Protein AF-A0A4U0YMG7-F1 (afdb_monomer_lite)

Radius of gyration: 16.55 Å; chains: 1; bounding box: 43×32×46 Å

pLDDT: mean 85.65, std 16.09, range [31.92, 98.5]

Secondary structure (DSSP, 8-state):
----S-SS---HHHHHHHHHHHHT--SHHHHHHHHHHHHHHHH---HHHHHH-BHHHHHHHHHHTEEEE-GGGSTT---EEEE--HHHHHHHHHHHHHHHHTT----TTSBSS--SSSSS--HHHHHHHHHHHHHHTT-TTTTT--HHHHHHHHHHHHHHH--SS-HHHHHHHHHT----SS----PPP-HHHHHHHHHHT-

Sequence (202 aa):
MQTTVFDKYLTRGEEKRLMGAIGRVDCPFARRDYHLFRLMLATGIRVGAACGLTVNDARQALATGRLTLRPEIQKRRLEHSVPLNRRAHEALRGLLSVRHAARQPNDPDAPLLFGRKGPGLSVRSVEARIKQWAREAEIDCAKDITPHWLRHTLAKRVMEQSTSANPLGIVGSVLGHRSANSTAIYVQPDKEQIAGELAALH

Structure (mmCIF, N/CA/C/O backbone):
data_AF-A0A4U0YMG7-F1
#
_entry.id   AF-A0A4U0YMG7-F1
#
loop_
_atom_site.group_PDB
_atom_site.id
_atom_site.type_symbol
_atom_site.label_atom_id
_atom_site.label_alt_id
_atom_site.label_comp_id
_atom_site.label_asym_id
_atom_site.label_entity_id
_atom_site.label_seq_id
_atom_site.pdbx_PDB_ins_code
_atom_site.Cartn_x
_atom_site.Cartn_y
_atom_site.Cartn_z
_atom_site.occupancy
_atom_site.B_iso_or_equiv
_atom_site.auth_seq_id
_atom_site.auth_comp_id
_atom_site.auth_asym_id
_atom_site.auth_atom_id
_atom_site.pdbx_PDB_model_num
ATOM 1 N N . MET A 1 1 ? -25.276 10.825 18.372 1.00 31.92 1 MET A N 1
ATOM 2 C CA . MET A 1 1 ? -24.836 11.456 17.109 1.00 31.92 1 MET A CA 1
ATOM 3 C C . MET A 1 1 ? -23.426 10.969 16.816 1.00 31.92 1 MET A C 1
ATOM 5 O O . MET A 1 1 ? -22.534 11.265 17.597 1.00 31.92 1 MET A O 1
ATOM 9 N N . GLN A 1 2 ? -23.237 10.128 15.795 1.00 33.53 2 GLN A N 1
ATOM 10 C CA . GLN A 1 2 ? -21.906 9.640 15.414 1.00 33.53 2 GLN A CA 1
ATOM 11 C C . GLN A 1 2 ? -21.139 10.780 14.739 1.00 33.53 2 GLN A C 1
ATOM 13 O O . GLN A 1 2 ? -21.505 11.208 13.649 1.00 33.53 2 GLN A O 1
ATOM 18 N N . THR A 1 3 ? -20.094 11.283 15.388 1.00 37.12 3 THR A N 1
ATOM 19 C CA . THR A 1 3 ? -19.145 12.215 14.776 1.00 37.12 3 THR A CA 1
ATOM 20 C C . THR A 1 3 ? -18.458 11.497 13.614 1.00 37.12 3 THR A C 1
ATOM 22 O O . THR A 1 3 ? -17.688 10.560 13.833 1.00 37.12 3 THR A O 1
ATOM 25 N N . THR A 1 4 ? -18.746 11.880 12.370 1.00 44.56 4 THR A N 1
ATOM 26 C CA . THR A 1 4 ? -18.037 11.353 11.200 1.00 44.56 4 THR A CA 1
ATOM 27 C C . THR A 1 4 ? -16.609 11.894 11.212 1.00 44.56 4 THR A C 1
ATOM 29 O O . THR A 1 4 ? -16.339 13.018 10.818 1.00 44.56 4 THR A O 1
ATOM 32 N N . VAL A 1 5 ? -15.664 11.098 11.718 1.00 56.00 5 VAL A N 1
ATOM 33 C CA . VAL A 1 5 ? -14.240 11.485 11.806 1.00 56.00 5 VAL A CA 1
ATOM 34 C C . VAL A 1 5 ? -13.569 11.519 10.418 1.00 56.00 5 VAL A C 1
ATOM 36 O O . VAL A 1 5 ? -12.535 12.160 10.236 1.00 56.00 5 VAL A O 1
ATOM 39 N N . PHE A 1 6 ? -14.158 10.854 9.416 1.00 64.25 6 PHE A N 1
ATOM 40 C CA . PHE A 1 6 ? -13.628 10.778 8.054 1.00 64.25 6 PHE A CA 1
ATOM 41 C C . PHE A 1 6 ? -14.735 10.997 7.014 1.00 64.25 6 PHE A C 1
ATOM 43 O O . PHE A 1 6 ? -15.522 10.090 6.753 1.00 64.25 6 PHE A O 1
ATOM 50 N N . ASP A 1 7 ? -14.744 12.162 6.363 1.00 70.81 7 ASP A N 1
ATOM 51 C CA . ASP A 1 7 ? -15.737 12.496 5.322 1.00 70.81 7 ASP A CA 1
ATOM 52 C C . ASP A 1 7 ? -15.307 12.067 3.906 1.00 70.81 7 ASP A C 1
ATOM 54 O O . ASP A 1 7 ? -16.080 12.138 2.957 1.00 70.81 7 ASP A O 1
ATOM 58 N N . LYS A 1 8 ? -14.056 11.615 3.742 1.00 86.06 8 LYS A N 1
ATOM 59 C CA . LYS A 1 8 ? -13.455 11.244 2.447 1.00 86.06 8 LYS A CA 1
ATOM 60 C C . LYS A 1 8 ? -12.932 9.811 2.481 1.00 86.06 8 LYS A C 1
ATOM 62 O O . LYS A 1 8 ? -11.786 9.591 2.882 1.00 86.06 8 LYS A O 1
ATOM 67 N N . TYR A 1 9 ? -13.770 8.857 2.089 1.00 88.94 9 TYR A N 1
ATOM 68 C CA . TYR A 1 9 ? -13.512 7.413 2.091 1.00 88.94 9 TYR A CA 1
ATOM 69 C C . TYR A 1 9 ? -14.321 6.727 0.977 1.00 88.94 9 TYR A C 1
ATOM 71 O O . TYR A 1 9 ? -15.201 7.342 0.386 1.00 88.94 9 TYR A O 1
ATOM 79 N N . LEU A 1 10 ? -14.023 5.457 0.697 1.00 89.88 10 LEU A N 1
ATOM 80 C CA . LEU A 1 10 ? -14.794 4.619 -0.218 1.00 89.88 10 LEU A CA 1
ATOM 81 C C . LEU A 1 10 ? -15.801 3.774 0.559 1.00 89.88 10 LEU A C 1
ATOM 83 O O . LEU A 1 10 ? -15.447 3.064 1.506 1.00 89.88 10 LEU A O 1
ATOM 87 N N . THR A 1 11 ? -17.052 3.783 0.119 1.00 91.81 11 THR A N 1
ATOM 88 C CA . THR A 1 11 ? -18.043 2.796 0.555 1.00 91.81 11 THR A CA 1
ATOM 89 C C . THR A 1 11 ? -17.629 1.385 0.117 1.00 91.81 11 THR A C 1
ATOM 91 O O . THR A 1 11 ? -16.803 1.194 -0.780 1.00 91.81 11 THR A O 1
ATOM 94 N N . ARG A 1 12 ? -18.227 0.345 0.721 1.00 90.06 12 ARG A N 1
ATOM 95 C CA . ARG A 1 12 ? -17.966 -1.051 0.310 1.00 90.06 12 ARG A CA 1
ATOM 96 C C . ARG A 1 12 ? -18.306 -1.291 -1.169 1.00 90.06 12 ARG A C 1
ATOM 98 O O . ARG A 1 12 ? -17.594 -2.035 -1.841 1.00 90.06 12 ARG A O 1
ATOM 105 N N . GLY A 1 13 ? -19.366 -0.652 -1.670 1.00 92.88 13 GLY A N 1
ATOM 106 C CA . GLY A 1 13 ? -19.766 -0.724 -3.076 1.00 92.88 13 GLY A CA 1
ATOM 107 C C . GLY A 1 13 ? -18.739 -0.079 -4.005 1.00 92.88 13 GLY A C 1
ATOM 108 O O . GLY A 1 13 ? -18.324 -0.697 -4.982 1.00 92.88 13 GLY A O 1
ATOM 109 N N . GLU A 1 14 ? -18.270 1.126 -3.676 1.00 94.56 14 GLU A N 1
ATOM 110 C CA . GLU A 1 14 ? -17.245 1.823 -4.463 1.00 94.56 14 GLU A CA 1
ATOM 111 C C . GLU A 1 14 ? -15.898 1.103 -4.440 1.00 94.56 14 GLU A C 1
ATOM 113 O O . GLU A 1 14 ? -15.281 0.976 -5.491 1.00 94.56 14 GLU A O 1
ATOM 118 N N . GLU A 1 15 ? -15.459 0.563 -3.296 1.00 94.44 15 GLU A N 1
ATOM 119 C CA . GLU A 1 15 ? -14.252 -0.273 -3.255 1.00 94.44 15 GLU A CA 1
ATOM 120 C C . GLU A 1 15 ? -14.394 -1.485 -4.178 1.00 94.44 15 GLU A C 1
ATOM 122 O O . GLU A 1 15 ? -13.496 -1.760 -4.973 1.00 94.44 15 GLU A O 1
ATOM 127 N N . LYS A 1 16 ? -15.522 -2.204 -4.110 1.00 95.25 16 LYS A N 1
ATOM 128 C CA . LYS A 1 16 ? -15.755 -3.372 -4.967 1.00 95.25 16 LYS A CA 1
ATOM 129 C C . LYS A 1 16 ? -15.723 -2.989 -6.448 1.00 95.25 16 LYS A C 1
ATOM 131 O O . LYS A 1 16 ? -15.102 -3.704 -7.234 1.00 95.25 16 LYS A O 1
ATOM 136 N N . ARG A 1 17 ? -16.350 -1.868 -6.825 1.00 96.56 17 ARG A N 1
ATOM 137 C CA . ARG A 1 17 ? -16.314 -1.346 -8.200 1.00 96.56 17 ARG A CA 1
ATOM 138 C C . ARG A 1 17 ? -14.899 -0.950 -8.617 1.00 96.56 17 ARG A C 1
ATOM 140 O O . ARG A 1 17 ? -14.461 -1.385 -9.675 1.00 96.56 17 ARG A O 1
ATOM 147 N N . LEU A 1 18 ? -14.164 -0.223 -7.772 1.00 97.12 18 LEU A N 1
ATOM 148 C CA . LEU A 1 18 ? -12.779 0.188 -8.024 1.00 97.12 18 LEU A CA 1
ATOM 149 C C . LEU A 1 18 ? -11.878 -1.025 -8.265 1.00 97.12 18 LEU A C 1
ATOM 151 O O . LEU A 1 18 ? -11.219 -1.125 -9.296 1.00 97.12 18 LEU A O 1
ATOM 155 N N . MET A 1 19 ? -11.876 -1.975 -7.328 1.00 97.50 19 MET A N 1
ATOM 156 C CA . MET A 1 19 ? -11.058 -3.182 -7.428 1.00 97.50 19 MET A CA 1
ATOM 157 C C . MET A 1 19 ? -11.478 -4.055 -8.618 1.00 97.50 19 MET A C 1
ATOM 159 O O . MET A 1 19 ? -10.621 -4.645 -9.276 1.00 97.50 19 MET A O 1
ATOM 163 N N . GLY A 1 20 ? -12.780 -4.117 -8.910 1.00 97.12 20 GLY A N 1
ATOM 164 C CA . GLY A 1 20 ? -13.336 -4.839 -10.051 1.00 97.12 20 GLY A CA 1
ATOM 165 C C . GLY A 1 20 ? -12.937 -4.237 -11.398 1.00 97.12 20 GLY A C 1
ATOM 166 O O . GLY A 1 20 ? -12.547 -4.983 -12.291 1.00 97.12 20 GLY A O 1
ATOM 167 N N . ALA A 1 21 ? -12.974 -2.909 -11.539 1.00 97.00 21 ALA A N 1
ATOM 168 C CA . ALA A 1 21 ? -12.539 -2.214 -12.750 1.00 97.00 21 ALA A CA 1
ATOM 169 C C . ALA A 1 21 ? -11.064 -2.508 -13.058 1.00 97.00 21 ALA A C 1
ATOM 171 O O . ALA A 1 21 ? -10.735 -2.907 -14.172 1.00 97.00 21 ALA A O 1
ATOM 172 N N . ILE A 1 22 ? -10.196 -2.435 -12.041 1.00 97.44 22 ILE A N 1
ATOM 173 C CA . ILE A 1 22 ? -8.769 -2.750 -12.193 1.00 97.44 22 ILE A CA 1
ATOM 174 C C . ILE A 1 22 ? -8.562 -4.217 -12.592 1.00 97.44 22 ILE A C 1
ATOM 176 O O . ILE A 1 22 ? -7.772 -4.514 -13.485 1.00 97.44 22 ILE A O 1
ATOM 180 N N . GLY A 1 23 ? -9.271 -5.140 -11.933 1.00 95.25 23 GLY A N 1
ATOM 181 C CA . GLY A 1 23 ? -9.116 -6.582 -12.143 1.00 95.25 23 GLY A CA 1
ATOM 182 C C . GLY A 1 23 ? -9.562 -7.085 -13.520 1.00 95.25 23 GLY A C 1
ATOM 183 O O . GLY A 1 23 ? -9.155 -8.171 -13.918 1.00 95.25 23 GLY A O 1
ATOM 184 N N . ARG A 1 24 ? -10.365 -6.308 -14.259 1.00 95.56 24 ARG A N 1
ATOM 185 C CA . ARG A 1 24 ? -10.799 -6.638 -15.630 1.00 95.56 24 ARG A CA 1
ATOM 186 C C . ARG A 1 24 ? -9.729 -6.369 -16.686 1.00 95.56 24 ARG A C 1
ATOM 188 O 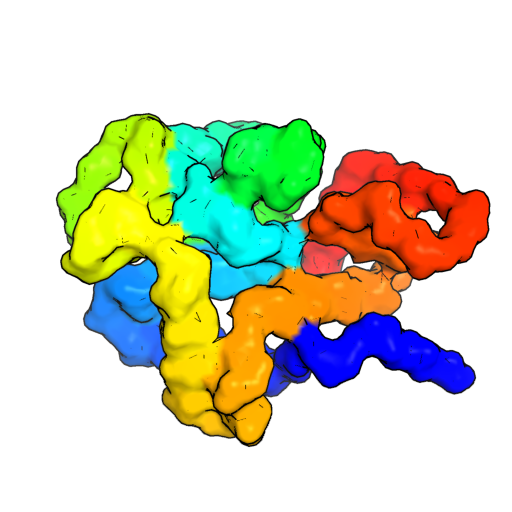O . ARG A 1 24 ? -9.839 -6.875 -17.797 1.00 95.56 24 ARG A O 1
ATOM 195 N N . VAL A 1 25 ? -8.718 -5.565 -16.365 1.00 96.19 25 VAL A N 1
ATOM 196 C CA . VAL A 1 25 ? -7.685 -5.168 -17.320 1.00 96.19 25 VAL A CA 1
ATOM 197 C C . VAL A 1 25 ? -6.466 -6.063 -17.160 1.00 96.19 25 VAL A C 1
ATOM 199 O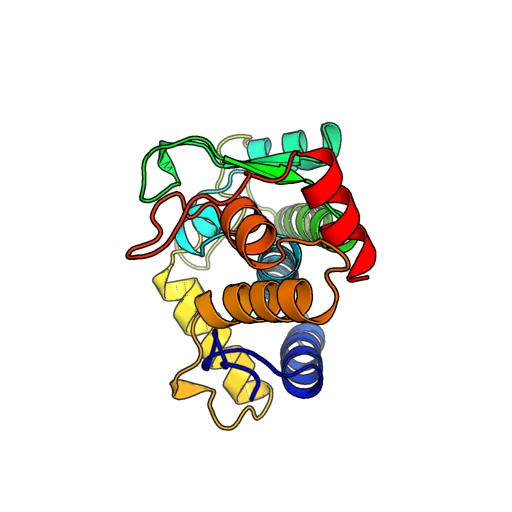 O . VAL A 1 25 ? -5.737 -5.975 -16.169 1.00 96.19 25 VAL A O 1
ATOM 202 N N . ASP A 1 26 ? -6.194 -6.883 -18.172 1.00 93.69 26 ASP A N 1
ATOM 203 C CA . ASP A 1 26 ? -5.027 -7.757 -18.157 1.00 93.69 26 ASP A CA 1
ATOM 204 C C . ASP A 1 26 ? -3.771 -7.053 -18.683 1.00 93.69 26 ASP A C 1
ATOM 206 O O . ASP A 1 26 ? -3.370 -7.182 -19.838 1.00 93.69 26 ASP A O 1
ATOM 210 N N . CYS A 1 27 ? -3.136 -6.263 -17.819 1.00 95.12 27 CYS A N 1
ATOM 211 C CA . CYS A 1 27 ? -1.780 -5.788 -18.068 1.00 95.12 27 CYS A CA 1
ATOM 212 C C . CYS A 1 27 ? -0.975 -5.657 -16.767 1.00 95.12 27 CYS A C 1
ATOM 214 O O . CYS A 1 27 ? -1.555 -5.461 -15.691 1.00 95.12 27 CYS A O 1
ATOM 216 N N . PRO A 1 28 ? 0.372 -5.686 -16.830 1.00 95.06 28 PRO A N 1
ATOM 217 C CA . PRO A 1 28 ? 1.207 -5.598 -15.633 1.00 95.06 28 PRO A CA 1
ATOM 218 C C . PRO A 1 28 ? 0.959 -4.337 -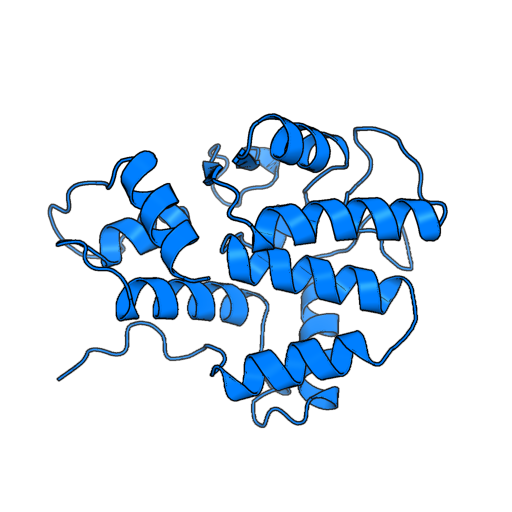14.798 1.00 95.06 28 PRO A C 1
ATOM 220 O O . PRO A 1 28 ? 0.999 -4.388 -13.573 1.00 95.06 28 PRO A O 1
ATOM 223 N N . PHE A 1 29 ? 0.650 -3.204 -15.435 1.00 95.88 29 PHE A N 1
ATOM 224 C CA . PHE A 1 29 ? 0.376 -1.952 -14.724 1.00 95.88 29 PHE A CA 1
ATOM 225 C C . PHE A 1 29 ? -0.956 -1.981 -13.967 1.00 95.88 29 PHE A C 1
ATOM 227 O O . PHE A 1 29 ? -1.031 -1.440 -12.866 1.00 95.88 29 PHE A O 1
ATOM 234 N N . ALA A 1 30 ? -1.987 -2.622 -14.524 1.00 97.44 30 ALA A N 1
ATOM 235 C CA . ALA A 1 30 ? -3.265 -2.805 -13.843 1.00 97.44 30 ALA A CA 1
ATOM 236 C C . ALA A 1 30 ? -3.129 -3.778 -12.671 1.00 97.44 30 ALA A C 1
ATOM 238 O O . ALA A 1 30 ? -3.501 -3.441 -11.550 1.00 97.44 30 ALA A O 1
ATOM 239 N N . ARG A 1 31 ? -2.472 -4.925 -12.882 1.00 97.75 31 ARG A N 1
ATOM 240 C CA . ARG A 1 31 ? -2.190 -5.890 -11.809 1.00 97.75 31 ARG A CA 1
ATOM 241 C C . ARG A 1 31 ? -1.343 -5.269 -10.686 1.00 97.75 31 ARG A C 1
ATOM 243 O O . ARG A 1 31 ? -1.634 -5.478 -9.510 1.00 97.75 31 ARG A O 1
ATOM 250 N N . ARG A 1 32 ? -0.339 -4.447 -11.022 1.00 97.75 32 ARG A N 1
ATOM 251 C CA . ARG A 1 32 ? 0.446 -3.676 -10.039 1.00 97.75 32 ARG A CA 1
ATOM 252 C C . ARG A 1 32 ? -0.456 -2.766 -9.207 1.00 97.75 32 ARG A C 1
ATOM 254 O O . ARG A 1 32 ? -0.354 -2.780 -7.985 1.00 97.75 32 ARG A O 1
ATOM 261 N N . ASP A 1 33 ? -1.324 -1.985 -9.846 1.00 98.38 33 ASP A N 1
ATOM 262 C CA . ASP A 1 33 ? -2.213 -1.056 -9.136 1.00 98.38 33 ASP A CA 1
ATOM 263 C C . ASP A 1 33 ? -3.236 -1.780 -8.267 1.00 98.38 33 ASP A C 1
ATOM 265 O O . ASP A 1 33 ? -3.491 -1.351 -7.145 1.00 98.38 33 ASP A O 1
ATOM 269 N N . TYR A 1 34 ? -3.761 -2.909 -8.749 1.00 98.50 34 TYR A N 1
ATOM 270 C CA . TYR A 1 34 ? -4.657 -3.773 -7.991 1.00 98.50 34 TYR A CA 1
ATOM 271 C C . TYR A 1 34 ? -4.011 -4.173 -6.663 1.00 98.50 34 TYR A C 1
ATOM 273 O O . TYR A 1 34 ? -4.570 -3.950 -5.590 1.00 98.50 34 TYR A O 1
ATOM 281 N N . HIS A 1 35 ? -2.793 -4.712 -6.712 1.00 98.50 35 HIS A N 1
ATOM 282 C CA . HIS A 1 35 ? -2.100 -5.121 -5.498 1.00 98.50 35 HIS A CA 1
ATOM 283 C C . HIS A 1 35 ? -1.622 -3.932 -4.653 1.00 98.50 35 HIS A C 1
ATOM 285 O O . HIS A 1 35 ? -1.700 -4.002 -3.429 1.00 98.50 35 HIS A O 1
ATOM 291 N N . LEU A 1 36 ? -1.215 -2.813 -5.260 1.00 98.50 36 LEU A N 1
ATOM 292 C CA . LEU A 1 36 ? -0.869 -1.587 -4.535 1.00 98.50 36 LEU A CA 1
ATOM 293 C C . LEU A 1 36 ? -2.054 -1.061 -3.716 1.00 98.50 36 LEU A C 1
ATOM 295 O O . LEU A 1 36 ? -1.913 -0.809 -2.520 1.00 98.50 36 LEU A O 1
ATOM 299 N N . PHE A 1 37 ? -3.227 -0.907 -4.328 1.00 98.25 37 PHE A N 1
ATOM 300 C CA . PHE A 1 37 ? -4.393 -0.374 -3.626 1.00 98.25 37 PHE A CA 1
ATOM 301 C C . PHE A 1 37 ? -4.907 -1.347 -2.570 1.00 98.25 37 PHE A C 1
ATOM 303 O O . PHE A 1 37 ? -5.270 -0.905 -1.484 1.00 98.25 37 PHE A O 1
ATOM 310 N N . ARG A 1 38 ? -4.837 -2.664 -2.817 1.00 97.31 38 ARG A N 1
ATOM 311 C CA . ARG A 1 38 ? -5.104 -3.676 -1.780 1.00 97.31 38 ARG A CA 1
ATOM 312 C C . ARG A 1 38 ? -4.149 -3.564 -0.603 1.00 97.31 38 ARG A C 1
ATOM 314 O O . ARG A 1 38 ? -4.605 -3.631 0.534 1.00 97.31 38 ARG A O 1
ATOM 321 N N . LEU A 1 39 ? -2.854 -3.371 -0.855 1.00 97.62 39 LEU A N 1
ATOM 322 C CA . LEU A 1 39 ? -1.869 -3.183 0.207 1.00 97.62 39 LEU A CA 1
ATOM 323 C C . LEU A 1 39 ? -2.212 -1.944 1.037 1.00 97.62 39 LEU A C 1
ATOM 325 O O . LEU A 1 39 ? -2.270 -2.027 2.261 1.00 97.62 39 LEU A O 1
ATOM 329 N N . MET A 1 40 ? -2.495 -0.815 0.383 1.00 96.19 40 MET A N 1
ATOM 330 C CA . MET A 1 40 ? -2.862 0.431 1.061 1.00 96.19 40 MET A CA 1
ATOM 331 C C . MET A 1 40 ? -4.173 0.309 1.848 1.00 96.19 40 MET A C 1
ATOM 333 O O . MET A 1 40 ? -4.251 0.818 2.961 1.00 96.19 40 MET A O 1
ATOM 337 N N . LEU A 1 41 ? -5.178 -0.390 1.314 1.00 94.38 41 LEU A N 1
ATOM 338 C CA . LEU A 1 41 ? -6.441 -0.664 2.008 1.00 94.38 41 LEU A CA 1
ATOM 339 C C . LEU A 1 41 ? -6.272 -1.606 3.202 1.00 94.38 41 LEU A C 1
ATOM 341 O O . LEU A 1 41 ? -7.017 -1.489 4.163 1.00 94.38 41 LEU A O 1
ATOM 345 N N . ALA A 1 42 ? -5.323 -2.540 3.142 1.00 92.31 42 ALA A N 1
ATOM 346 C CA . ALA A 1 42 ? -5.105 -3.523 4.200 1.00 92.31 42 ALA A CA 1
ATOM 347 C C . ALA A 1 42 ? -4.194 -3.011 5.326 1.00 92.31 42 ALA A C 1
ATOM 349 O O . ALA A 1 42 ? -4.331 -3.434 6.466 1.00 92.31 42 ALA A O 1
ATOM 350 N N . THR A 1 43 ? -3.260 -2.113 5.007 1.00 91.81 43 THR A N 1
ATOM 351 C CA . THR A 1 43 ? -2.220 -1.645 5.945 1.00 91.81 43 THR A CA 1
ATOM 352 C C . THR A 1 43 ? -2.355 -0.174 6.316 1.00 91.81 43 THR A C 1
ATOM 354 O O . THR A 1 43 ? -1.725 0.297 7.256 1.00 91.81 43 THR A O 1
ATOM 357 N N . GLY A 1 44 ? -3.122 0.595 5.544 1.00 90.56 44 GLY A N 1
ATOM 358 C CA . GLY A 1 44 ? -3.297 2.023 5.749 1.00 90.56 44 GLY A CA 1
ATOM 359 C C . GLY A 1 44 ? -2.067 2.856 5.418 1.00 90.56 44 GLY A C 1
ATOM 360 O O . GLY A 1 44 ? -2.111 4.056 5.656 1.00 90.56 44 GLY A O 1
ATOM 361 N N . ILE A 1 45 ? -0.972 2.298 4.891 1.00 92.12 45 ILE A N 1
ATOM 362 C CA . ILE A 1 45 ? 0.271 3.051 4.660 1.00 92.12 45 ILE A CA 1
ATOM 363 C C . ILE A 1 45 ? 0.064 4.284 3.768 1.00 92.12 45 ILE A C 1
ATOM 365 O O . ILE A 1 45 ? -0.785 4.320 2.877 1.00 92.12 45 ILE A O 1
ATOM 369 N N . ARG A 1 46 ? 0.861 5.332 4.005 1.00 92.06 46 ARG A N 1
ATOM 370 C CA . ARG A 1 46 ? 0.830 6.550 3.180 1.00 92.06 46 ARG A CA 1
ATOM 371 C C . ARG A 1 46 ? 1.389 6.254 1.789 1.00 92.06 46 ARG A C 1
ATOM 373 O O . ARG A 1 46 ? 2.344 5.495 1.660 1.00 92.06 46 ARG A O 1
ATOM 380 N N . VAL A 1 47 ? 0.871 6.938 0.768 1.00 94.44 47 VAL A N 1
ATOM 381 C CA . VAL A 1 47 ? 1.327 6.764 -0.623 1.00 94.44 47 VAL A CA 1
ATOM 382 C C . VAL A 1 47 ? 2.829 6.997 -0.799 1.00 94.44 47 VAL A C 1
ATOM 384 O O . VAL A 1 47 ? 3.470 6.245 -1.521 1.00 94.44 47 VAL A O 1
ATOM 387 N N . GLY A 1 48 ? 3.407 7.983 -0.102 1.00 93.69 48 GLY A N 1
ATOM 388 C CA . GLY A 1 48 ? 4.852 8.234 -0.141 1.00 93.69 48 GLY A CA 1
ATOM 389 C C . GLY A 1 48 ? 5.668 7.041 0.359 1.00 93.69 48 GLY A C 1
ATOM 390 O O . GLY A 1 48 ? 6.612 6.634 -0.306 1.00 93.69 48 GLY A O 1
ATOM 391 N N . ALA A 1 49 ? 5.234 6.424 1.463 1.00 94.19 49 ALA A N 1
ATOM 392 C CA . ALA A 1 49 ? 5.872 5.222 1.990 1.00 94.19 49 ALA A CA 1
ATOM 393 C C . ALA A 1 49 ? 5.699 4.039 1.030 1.00 94.19 49 ALA A C 1
ATOM 395 O O . ALA A 1 49 ? 6.671 3.361 0.731 1.00 94.19 49 ALA A O 1
ATOM 396 N N . ALA A 1 50 ? 4.497 3.842 0.476 1.00 96.56 50 ALA A N 1
ATOM 397 C CA . ALA A 1 50 ? 4.246 2.793 -0.513 1.00 96.56 50 ALA A CA 1
ATOM 398 C C . ALA A 1 50 ? 5.143 2.931 -1.760 1.00 96.56 50 ALA A C 1
ATOM 400 O O . ALA A 1 50 ? 5.657 1.932 -2.254 1.00 96.56 50 ALA A O 1
ATOM 401 N N . CYS A 1 51 ? 5.363 4.160 -2.244 1.00 96.50 51 CYS A N 1
ATOM 402 C CA . CYS A 1 51 ? 6.265 4.443 -3.369 1.00 96.50 51 CYS A CA 1
ATOM 403 C C . CYS A 1 51 ? 7.746 4.217 -3.033 1.00 96.50 51 CYS A C 1
ATOM 405 O O . CYS A 1 51 ? 8.533 3.983 -3.945 1.00 96.50 51 CYS A O 1
ATOM 407 N N . GLY A 1 52 ? 8.120 4.301 -1.754 1.00 96.06 52 GLY A N 1
ATOM 408 C CA . GLY A 1 52 ? 9.490 4.104 -1.282 1.00 96.06 52 GLY A CA 1
ATOM 409 C C . GLY A 1 52 ? 9.853 2.658 -0.930 1.00 96.06 52 GLY A C 1
ATOM 410 O O . GLY A 1 52 ? 11.022 2.396 -0.668 1.00 96.06 52 GLY A O 1
ATOM 411 N N . LEU A 1 53 ? 8.889 1.729 -0.913 1.00 97.56 53 LEU A N 1
ATOM 412 C CA . LEU A 1 53 ? 9.157 0.320 -0.608 1.00 97.56 53 LEU A CA 1
ATOM 413 C C . LEU A 1 53 ? 10.081 -0.309 -1.652 1.00 97.56 53 LEU A C 1
ATOM 415 O O . LEU A 1 53 ? 9.896 -0.099 -2.855 1.00 97.56 53 LEU A O 1
ATOM 419 N N . THR A 1 54 ? 11.010 -1.146 -1.198 1.00 97.88 54 THR A N 1
ATOM 420 C CA . THR A 1 54 ? 11.903 -1.938 -2.053 1.00 97.88 54 THR A CA 1
ATOM 421 C C . THR A 1 54 ? 11.476 -3.405 -2.127 1.00 97.88 54 THR A C 1
ATOM 423 O O . THR A 1 54 ? 10.574 -3.865 -1.417 1.00 97.88 54 THR A O 1
ATOM 426 N N . VAL A 1 55 ? 12.115 -4.169 -3.017 1.00 97.94 55 VAL A N 1
ATOM 427 C CA . VAL A 1 55 ? 11.929 -5.626 -3.101 1.00 97.94 55 VAL A CA 1
ATOM 428 C C . VAL A 1 55 ? 12.314 -6.30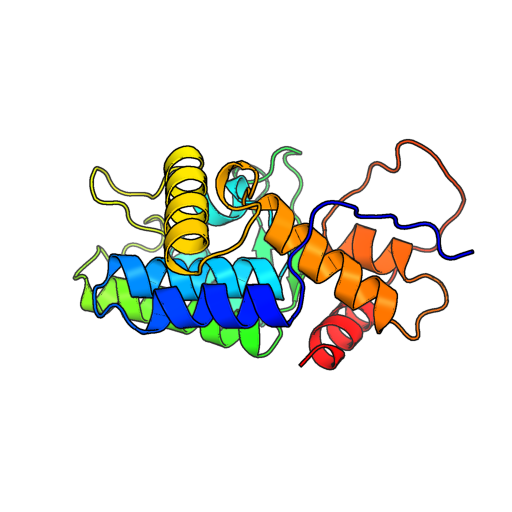4 -1.781 1.00 97.94 55 VAL A C 1
ATOM 430 O O . VAL A 1 55 ? 11.614 -7.219 -1.340 1.00 97.94 55 VAL A O 1
ATOM 433 N N . ASN A 1 56 ? 13.388 -5.847 -1.134 1.00 98.00 56 ASN A N 1
ATOM 434 C CA . ASN A 1 56 ? 13.831 -6.362 0.157 1.00 98.00 56 ASN A CA 1
ATOM 435 C C . ASN A 1 56 ? 12.787 -6.131 1.258 1.00 98.00 56 ASN A C 1
ATOM 437 O O . ASN A 1 56 ? 12.440 -7.081 1.957 1.00 98.00 56 ASN A O 1
ATOM 441 N N . ASP A 1 57 ? 12.208 -4.926 1.351 1.00 97.75 57 ASP A N 1
ATOM 442 C CA . ASP A 1 57 ? 11.158 -4.634 2.341 1.00 97.75 57 ASP A CA 1
ATOM 443 C C . ASP A 1 57 ? 9.976 -5.599 2.201 1.00 97.75 57 ASP A C 1
ATOM 445 O O . ASP A 1 57 ? 9.477 -6.139 3.186 1.00 97.75 57 ASP A O 1
ATOM 449 N N . ALA A 1 58 ? 9.544 -5.863 0.962 1.00 98.00 58 ALA A N 1
ATOM 450 C CA . ALA A 1 58 ? 8.449 -6.791 0.697 1.00 98.00 58 ALA A CA 1
ATOM 451 C C . ALA A 1 58 ? 8.798 -8.231 1.101 1.00 98.00 58 ALA A C 1
ATOM 453 O O . ALA A 1 58 ? 7.972 -8.915 1.706 1.00 98.00 58 ALA A O 1
ATOM 454 N N . ARG A 1 59 ? 10.013 -8.701 0.790 1.00 97.94 59 ARG A N 1
ATOM 455 C CA . ARG A 1 59 ? 10.480 -10.046 1.166 1.00 97.94 59 ARG A CA 1
ATOM 456 C C . ARG A 1 59 ? 10.574 -10.213 2.677 1.00 97.94 59 ARG A C 1
ATOM 458 O O . ARG A 1 59 ? 10.053 -11.191 3.206 1.00 97.94 59 ARG A O 1
ATOM 465 N N . GLN A 1 60 ? 11.183 -9.250 3.363 1.00 97.69 60 GLN A N 1
ATOM 466 C CA . GLN A 1 60 ? 11.285 -9.263 4.819 1.00 97.69 60 GLN A CA 1
ATOM 467 C C . GLN A 1 60 ? 9.904 -9.217 5.466 1.00 97.69 60 GLN A C 1
ATOM 469 O O . GLN A 1 60 ? 9.642 -9.970 6.402 1.00 97.69 60 GLN A O 1
ATOM 474 N N . ALA A 1 61 ? 8.988 -8.406 4.931 1.00 97.50 61 ALA A N 1
ATOM 475 C CA . ALA A 1 61 ? 7.633 -8.329 5.450 1.00 97.50 61 ALA A CA 1
ATOM 476 C C . ALA A 1 61 ? 6.884 -9.661 5.325 1.00 97.50 61 ALA A C 1
ATOM 478 O O . ALA A 1 61 ? 6.226 -10.082 6.273 1.00 97.50 61 ALA A O 1
ATOM 479 N N . LEU A 1 62 ? 7.026 -10.358 4.193 1.00 97.75 62 LEU A N 1
ATOM 480 C CA . LEU A 1 62 ? 6.451 -11.692 4.001 1.00 97.75 62 LEU A CA 1
ATOM 481 C C . LEU A 1 62 ? 7.071 -12.748 4.930 1.00 97.75 62 LEU A C 1
ATOM 483 O O . LEU A 1 62 ? 6.355 -13.636 5.378 1.00 97.75 62 LEU A O 1
ATOM 487 N N . ALA A 1 63 ? 8.370 -12.653 5.227 1.00 97.31 63 ALA A N 1
ATOM 488 C CA . ALA A 1 63 ? 9.062 -13.589 6.116 1.00 97.31 63 ALA A CA 1
ATOM 489 C C . ALA A 1 63 ? 8.718 -13.372 7.600 1.00 97.31 63 ALA A C 1
ATOM 491 O O . ALA A 1 63 ? 8.571 -14.325 8.355 1.00 97.31 63 ALA A O 1
ATOM 492 N N . THR A 1 64 ? 8.586 -12.113 8.016 1.00 96.50 64 THR A N 1
ATOM 493 C CA . THR A 1 64 ? 8.379 -11.717 9.422 1.00 96.50 64 THR A CA 1
ATOM 494 C C . THR A 1 64 ? 6.909 -11.530 9.793 1.00 96.50 64 THR A C 1
ATOM 496 O O . THR A 1 64 ? 6.578 -11.387 10.968 1.00 96.50 64 THR A O 1
ATOM 499 N N . GLY A 1 65 ? 6.018 -11.453 8.800 1.00 94.31 65 GLY A N 1
ATOM 500 C CA . GLY A 1 65 ? 4.618 -11.083 8.998 1.00 94.31 65 GLY A CA 1
ATOM 501 C C . GLY A 1 65 ? 4.411 -9.603 9.340 1.00 94.31 65 GLY A C 1
ATOM 502 O O . GLY A 1 65 ? 3.325 -9.229 9.782 1.00 94.31 65 GLY A O 1
ATOM 503 N N . ARG A 1 66 ? 5.420 -8.737 9.162 1.00 93.69 66 ARG A N 1
ATOM 504 C CA . ARG A 1 66 ? 5.339 -7.306 9.496 1.00 93.69 66 ARG A CA 1
ATOM 505 C C . ARG A 1 66 ? 6.000 -6.431 8.439 1.00 93.69 66 ARG A C 1
ATOM 507 O O . ARG A 1 66 ? 7.170 -6.597 8.127 1.00 93.69 66 ARG A O 1
ATOM 514 N N . LEU A 1 67 ? 5.280 -5.433 7.936 1.00 95.06 67 LEU A N 1
ATOM 515 C CA . LEU A 1 67 ? 5.834 -4.427 7.034 1.00 95.06 67 LEU A CA 1
ATOM 516 C C . LEU A 1 67 ? 6.489 -3.299 7.828 1.00 95.06 67 LEU A C 1
ATOM 518 O O . LEU A 1 67 ? 5.796 -2.463 8.411 1.00 95.06 67 LEU A O 1
ATOM 522 N N . THR A 1 68 ? 7.818 -3.260 7.823 1.00 93.56 68 THR A N 1
ATOM 523 C CA . THR A 1 68 ? 8.592 -2.154 8.396 1.00 93.56 68 THR A CA 1
ATOM 524 C C . THR A 1 68 ? 8.735 -1.029 7.377 1.00 93.56 68 THR A C 1
ATOM 526 O O . THR A 1 68 ? 9.159 -1.233 6.244 1.00 93.56 68 THR A O 1
ATOM 529 N N . LEU A 1 69 ? 8.360 0.179 7.785 1.00 93.06 69 LEU A N 1
ATOM 530 C CA . LEU A 1 69 ? 8.487 1.401 7.012 1.00 93.06 69 LEU A CA 1
ATOM 531 C C . LEU A 1 69 ? 9.686 2.176 7.543 1.00 93.06 69 LEU A C 1
ATOM 533 O O . LEU A 1 69 ? 9.632 2.735 8.643 1.00 93.06 69 LEU A O 1
ATOM 537 N N . ARG A 1 70 ? 10.752 2.199 6.744 1.00 92.69 70 ARG A N 1
ATOM 538 C CA . ARG A 1 70 ? 12.021 2.827 7.109 1.00 92.69 70 ARG A CA 1
ATOM 539 C C . ARG A 1 70 ? 11.858 4.348 7.299 1.00 92.69 70 ARG A C 1
ATOM 541 O O . ARG A 1 70 ? 11.001 4.958 6.642 1.00 92.69 70 ARG A O 1
ATOM 548 N N . PRO A 1 71 ? 12.644 4.992 8.180 1.00 88.06 71 PRO A N 1
ATOM 549 C CA . PRO A 1 71 ? 12.561 6.432 8.422 1.00 88.06 71 PRO A CA 1
ATOM 550 C C . PRO A 1 71 ? 12.596 7.285 7.142 1.00 88.06 71 PRO A C 1
ATOM 552 O O . PRO A 1 71 ? 11.787 8.194 6.974 1.00 88.06 71 PRO A O 1
ATOM 555 N N . GLU A 1 72 ? 13.481 6.979 6.202 1.00 88.44 72 GLU A N 1
ATOM 556 C CA . GLU A 1 72 ? 13.711 7.755 4.982 1.00 88.44 72 GLU A CA 1
ATOM 557 C C . GLU A 1 72 ? 12.523 7.768 4.008 1.00 88.44 72 GLU A C 1
ATOM 559 O O . GLU A 1 72 ? 12.376 8.717 3.238 1.00 88.44 72 GLU A O 1
ATOM 564 N N . ILE A 1 73 ? 11.630 6.775 4.083 1.00 86.25 73 ILE A N 1
ATOM 565 C CA . ILE A 1 73 ? 10.403 6.715 3.272 1.00 86.25 73 ILE A CA 1
ATOM 566 C C . ILE A 1 73 ? 9.182 7.294 4.006 1.00 86.25 73 ILE A C 1
ATOM 568 O O . ILE A 1 73 ? 8.074 7.350 3.464 1.00 86.25 73 ILE A O 1
ATOM 572 N N . GLN A 1 74 ? 9.362 7.745 5.251 1.00 85.12 74 GLN A N 1
ATOM 573 C CA . GLN A 1 74 ? 8.324 8.352 6.077 1.00 85.12 74 GLN A CA 1
ATOM 574 C C . GLN A 1 74 ? 8.473 9.872 6.133 1.00 85.12 74 GLN A C 1
ATOM 576 O O . GLN A 1 74 ? 9.534 10.409 6.434 1.00 85.12 74 GLN A O 1
ATOM 581 N N . LYS A 1 75 ? 7.349 10.592 6.000 1.00 76.94 75 LYS A N 1
ATOM 582 C CA . LYS A 1 75 ? 7.310 12.062 6.157 1.00 76.94 75 LYS A CA 1
ATOM 583 C C . LYS A 1 75 ? 7.901 12.532 7.496 1.00 76.94 75 LYS A C 1
ATOM 585 O O . LYS A 1 75 ? 8.443 13.626 7.571 1.00 76.94 75 LYS A O 1
ATOM 590 N N . ARG A 1 76 ? 7.755 11.726 8.554 1.00 76.56 76 ARG A N 1
ATOM 591 C CA . ARG A 1 76 ? 8.216 12.054 9.913 1.00 76.56 76 ARG A CA 1
ATOM 592 C C . ARG A 1 76 ? 9.611 11.537 10.246 1.00 76.56 76 ARG A C 1
ATOM 594 O O . ARG A 1 76 ? 10.059 11.800 11.351 1.00 76.56 76 ARG A O 1
ATOM 601 N N . ARG A 1 77 ? 10.270 10.802 9.340 1.00 82.25 77 ARG A N 1
ATOM 602 C CA . ARG A 1 77 ? 11.581 10.186 9.599 1.00 82.25 77 ARG A CA 1
ATOM 603 C C . ARG A 1 77 ? 11.628 9.339 10.875 1.00 82.25 77 ARG A C 1
ATOM 605 O O . ARG A 1 77 ? 12.624 9.327 11.584 1.00 82.25 77 ARG A O 1
ATOM 612 N N . LEU A 1 78 ? 10.538 8.628 11.152 1.00 82.44 78 LEU A N 1
ATOM 613 C CA . LEU A 1 78 ? 10.439 7.672 12.250 1.00 82.44 78 LEU A CA 1
ATOM 614 C C . LEU A 1 78 ? 10.090 6.310 11.673 1.00 82.44 78 LEU A C 1
ATOM 616 O O . LEU A 1 78 ? 9.237 6.223 10.785 1.00 82.44 78 LEU A O 1
ATOM 620 N N . GLU A 1 79 ? 10.730 5.272 12.198 1.00 85.31 79 GLU A N 1
ATOM 621 C CA . GLU A 1 79 ? 10.387 3.900 11.857 1.00 85.31 79 GLU A CA 1
ATOM 622 C C . GLU A 1 79 ? 8.964 3.580 12.326 1.00 85.31 79 GLU A C 1
ATOM 624 O O . GLU A 1 79 ? 8.519 3.992 13.402 1.00 85.31 79 GLU A O 1
ATOM 629 N N . HIS A 1 80 ? 8.229 2.850 11.494 1.00 85.56 80 HIS A N 1
ATOM 630 C CA . HIS A 1 80 ? 6.899 2.372 11.830 1.00 85.56 80 HIS A CA 1
ATOM 631 C C . HIS A 1 80 ? 6.680 0.984 11.238 1.00 85.56 80 HIS A C 1
ATOM 633 O O . HIS A 1 80 ? 6.976 0.766 10.071 1.00 85.56 80 HIS A O 1
ATOM 639 N N . SER A 1 81 ? 6.134 0.052 12.015 1.00 87.50 81 SER A N 1
ATOM 640 C CA . SER A 1 81 ? 5.906 -1.324 11.571 1.00 87.50 81 SER A CA 1
ATOM 641 C C . SER A 1 81 ? 4.427 -1.680 11.655 1.00 87.50 81 SER A C 1
ATOM 643 O O . SER A 1 81 ? 3.828 -1.568 12.726 1.00 87.50 81 SER A O 1
ATOM 645 N N . VAL A 1 82 ? 3.865 -2.160 10.546 1.00 89.12 82 VAL A N 1
ATOM 646 C CA . VAL A 1 82 ? 2.460 -2.569 10.425 1.00 89.12 82 VAL A CA 1
ATOM 647 C C . VAL A 1 82 ? 2.391 -4.096 10.311 1.00 89.12 82 VAL A C 1
ATOM 649 O O . VAL A 1 82 ? 3.072 -4.656 9.449 1.00 89.12 82 VAL A O 1
ATOM 652 N N . PRO A 1 83 ? 1.606 -4.806 11.142 1.00 89.75 83 PRO A N 1
ATOM 653 C CA . PRO A 1 83 ? 1.435 -6.246 10.977 1.00 89.75 83 PRO A CA 1
ATOM 654 C C . PRO A 1 83 ? 0.716 -6.556 9.657 1.00 89.75 83 PRO A C 1
ATOM 656 O O . PRO A 1 83 ? -0.189 -5.835 9.233 1.00 89.75 83 PRO A O 1
ATOM 659 N N . LEU A 1 84 ? 1.125 -7.634 8.994 1.00 91.62 84 LEU A N 1
ATOM 660 C CA . LEU A 1 84 ? 0.478 -8.097 7.776 1.00 91.62 84 LEU A CA 1
ATOM 661 C C . LEU A 1 84 ? -0.722 -8.970 8.124 1.00 91.62 84 LEU A C 1
ATOM 663 O O . LEU A 1 84 ? -0.573 -10.076 8.634 1.00 91.62 84 LEU A O 1
ATOM 667 N N . ASN A 1 85 ? -1.916 -8.512 7.762 1.00 90.31 85 ASN A N 1
ATOM 668 C CA . ASN A 1 85 ? -3.066 -9.402 7.665 1.00 90.31 85 ASN A CA 1
ATOM 669 C C . ASN A 1 85 ? -3.034 -10.197 6.342 1.00 90.31 85 ASN A C 1
ATOM 671 O O . ASN A 1 85 ? -2.210 -9.942 5.454 1.00 90.31 85 ASN A O 1
ATOM 675 N N . ARG A 1 86 ? -3.972 -11.142 6.177 1.00 94.00 86 ARG A N 1
ATOM 676 C CA . ARG A 1 86 ? -4.067 -11.992 4.975 1.00 94.00 86 ARG A CA 1
ATOM 677 C C . ARG A 1 86 ? -4.059 -11.178 3.676 1.00 94.00 86 ARG A C 1
ATOM 679 O O . ARG A 1 86 ? -3.317 -11.500 2.750 1.00 94.00 86 ARG A O 1
ATOM 686 N N . ARG A 1 87 ? -4.843 -10.095 3.609 1.00 94.25 87 ARG A N 1
ATOM 687 C CA . ARG A 1 87 ? -4.956 -9.270 2.394 1.00 94.25 87 ARG A CA 1
ATOM 688 C C . ARG A 1 87 ? -3.670 -8.506 2.087 1.00 94.25 87 ARG A C 1
ATOM 690 O O . ARG A 1 87 ? -3.312 -8.400 0.916 1.00 94.25 87 ARG A O 1
ATOM 697 N N . ALA A 1 88 ? -2.974 -7.999 3.104 1.00 95.88 88 ALA A N 1
ATOM 698 C CA . ALA A 1 88 ? -1.687 -7.331 2.937 1.00 95.88 88 ALA A CA 1
ATOM 699 C C . ALA A 1 88 ? -0.608 -8.310 2.450 1.00 95.88 88 ALA A C 1
ATOM 701 O O . ALA A 1 88 ? 0.150 -7.996 1.532 1.00 95.88 88 ALA A O 1
ATOM 702 N N . HIS A 1 89 ? -0.591 -9.523 3.004 1.00 97.50 89 HIS A N 1
ATOM 703 C CA . HIS A 1 89 ? 0.321 -10.586 2.592 1.00 97.50 89 HIS A CA 1
ATOM 704 C C . HIS A 1 89 ? 0.093 -11.004 1.126 1.00 97.50 89 HIS A C 1
ATOM 706 O O . HIS A 1 89 ? 1.033 -11.046 0.330 1.00 97.50 89 HIS A O 1
ATOM 712 N N . GLU A 1 90 ? -1.162 -11.227 0.721 1.00 98.06 90 GLU A N 1
ATOM 713 C CA . GLU A 1 90 ? -1.520 -11.497 -0.679 1.00 98.06 90 GLU A CA 1
ATOM 714 C C . GLU A 1 90 ? -1.151 -10.341 -1.617 1.00 98.06 90 GLU A C 1
ATOM 716 O O . GLU A 1 90 ? -0.683 -10.567 -2.733 1.00 98.06 90 GLU A O 1
ATOM 721 N N . ALA A 1 91 ? -1.343 -9.098 -1.174 1.00 98.31 91 ALA A N 1
ATOM 722 C CA . ALA A 1 91 ? -0.989 -7.921 -1.952 1.00 98.31 91 ALA A CA 1
ATOM 723 C C . ALA A 1 91 ? 0.525 -7.829 -2.199 1.00 98.31 91 ALA A C 1
ATOM 725 O O . ALA A 1 91 ? 0.940 -7.615 -3.336 1.00 98.31 91 ALA A O 1
ATOM 726 N N . LEU A 1 92 ? 1.359 -8.058 -1.179 1.00 98.44 92 LEU A N 1
ATOM 727 C CA . LEU A 1 92 ? 2.818 -8.065 -1.337 1.00 98.44 92 LEU A CA 1
ATOM 728 C C . LEU A 1 92 ? 3.299 -9.196 -2.251 1.00 98.44 92 LEU A C 1
ATOM 730 O O . LEU A 1 92 ? 4.104 -8.950 -3.152 1.00 98.44 92 LEU A O 1
ATOM 734 N N . ARG A 1 93 ? 2.770 -10.417 -2.082 1.00 98.38 93 ARG A N 1
ATOM 735 C CA . ARG A 1 93 ? 3.071 -11.536 -2.995 1.00 98.38 93 ARG A CA 1
ATOM 736 C C . ARG A 1 93 ? 2.678 -11.207 -4.432 1.00 98.38 93 ARG A C 1
ATOM 738 O O . ARG A 1 93 ? 3.456 -11.449 -5.352 1.00 98.38 93 ARG A O 1
ATOM 745 N N . GLY A 1 94 ? 1.502 -10.612 -4.618 1.00 98.38 94 GLY A N 1
ATOM 746 C CA . GLY A 1 94 ? 1.024 -10.162 -5.919 1.00 98.38 94 GLY A CA 1
ATOM 747 C C . GLY A 1 94 ? 1.936 -9.116 -6.558 1.00 98.38 94 GLY A C 1
ATOM 748 O O . GLY A 1 94 ? 2.295 -9.256 -7.722 1.00 98.38 94 GLY A O 1
ATOM 749 N N . LEU A 1 95 ? 2.394 -8.114 -5.799 1.00 98.44 95 LEU A N 1
ATOM 750 C CA . LEU A 1 95 ? 3.346 -7.115 -6.300 1.00 98.44 95 LEU A CA 1
ATOM 751 C C . LEU A 1 95 ? 4.653 -7.759 -6.776 1.00 98.44 95 LEU A C 1
ATOM 753 O O . LEU A 1 95 ? 5.099 -7.470 -7.885 1.00 98.44 95 LEU A O 1
ATOM 757 N N . LEU A 1 96 ? 5.240 -8.663 -5.986 1.00 98.31 96 LEU A N 1
ATOM 758 C CA . LEU A 1 96 ? 6.459 -9.383 -6.372 1.00 98.31 96 LEU A CA 1
ATOM 759 C C . LEU A 1 96 ? 6.245 -10.255 -7.619 1.00 98.31 96 LEU A C 1
ATOM 761 O O . LEU A 1 96 ? 7.079 -10.253 -8.523 1.00 98.31 96 LEU A O 1
ATOM 765 N N . SER A 1 97 ? 5.107 -10.948 -7.704 1.00 97.94 97 SER A N 1
ATOM 766 C CA . SER A 1 97 ? 4.745 -11.763 -8.869 1.00 97.94 97 SER A CA 1
ATOM 767 C C . SER A 1 97 ? 4.597 -10.916 -10.138 1.00 97.94 97 SER A C 1
ATOM 769 O O . SER A 1 97 ? 5.160 -11.251 -11.180 1.00 97.94 97 SER A O 1
ATOM 771 N N . VAL A 1 98 ? 3.917 -9.769 -10.047 1.00 96.88 98 VAL A N 1
ATOM 772 C CA . VAL A 1 98 ? 3.740 -8.847 -11.178 1.00 96.88 98 VAL A CA 1
ATOM 773 C C . VAL A 1 98 ? 5.077 -8.269 -11.640 1.00 96.88 98 VAL A C 1
ATOM 775 O O . VAL A 1 98 ? 5.305 -8.172 -12.845 1.00 96.88 98 VAL A O 1
ATOM 778 N N . ARG A 1 99 ? 5.983 -7.924 -10.715 1.00 96.25 99 ARG A N 1
ATOM 779 C CA . ARG A 1 99 ? 7.348 -7.494 -11.065 1.00 96.25 99 ARG A CA 1
ATOM 780 C C . ARG A 1 99 ? 8.095 -8.556 -11.859 1.00 96.25 99 ARG A C 1
ATOM 782 O O . ARG A 1 99 ? 8.685 -8.237 -12.889 1.00 96.25 99 ARG A O 1
ATOM 789 N N . HIS A 1 100 ? 8.057 -9.797 -11.376 1.00 95.62 100 HIS A N 1
ATOM 790 C CA . HIS A 1 100 ? 8.706 -10.927 -12.029 1.00 95.62 100 HIS A CA 1
ATOM 791 C C . HIS A 1 100 ? 8.143 -11.145 -13.441 1.00 95.62 100 HIS A C 1
ATOM 793 O O . HIS A 1 100 ? 8.899 -11.207 -14.406 1.00 95.62 100 HIS A O 1
ATOM 799 N N . ALA A 1 101 ? 6.814 -11.162 -13.587 1.00 95.31 101 ALA A N 1
ATOM 800 C CA . ALA A 1 101 ? 6.152 -11.289 -14.887 1.00 95.31 101 ALA A CA 1
ATOM 801 C C . ALA A 1 101 ? 6.501 -10.135 -15.848 1.00 95.31 101 ALA A C 1
ATOM 803 O O . ALA A 1 101 ? 6.660 -10.347 -17.048 1.00 95.31 101 ALA A O 1
ATOM 804 N N . ALA A 1 102 ? 6.677 -8.922 -15.319 1.00 94.12 102 ALA A N 1
ATOM 805 C CA . ALA A 1 102 ? 7.105 -7.742 -16.068 1.00 94.12 102 ALA A CA 1
ATOM 806 C C . ALA A 1 102 ? 8.629 -7.655 -16.284 1.00 94.12 102 ALA A C 1
ATOM 808 O O . ALA A 1 102 ? 9.115 -6.597 -16.695 1.00 94.12 102 ALA A O 1
ATOM 809 N N . ARG A 1 103 ? 9.380 -8.728 -15.983 1.00 93.88 103 ARG A N 1
ATOM 810 C CA . ARG A 1 103 ? 10.842 -8.837 -16.144 1.00 93.88 103 ARG A CA 1
ATOM 811 C C . ARG A 1 103 ? 11.612 -7.674 -15.509 1.00 93.88 103 ARG A C 1
ATOM 813 O O . ARG A 1 103 ? 12.608 -7.204 -16.052 1.00 93.88 103 ARG A O 1
ATOM 820 N N . GLN A 1 104 ? 11.124 -7.178 -14.374 1.00 94.75 104 GLN A N 1
ATOM 821 C CA . GLN A 1 104 ? 11.809 -6.122 -13.635 1.00 94.75 104 GLN A CA 1
ATOM 822 C C . GLN A 1 104 ? 13.055 -6.679 -12.931 1.00 94.75 104 GLN A C 1
ATOM 824 O O . GLN A 1 104 ? 13.047 -7.848 -12.534 1.00 94.75 104 GLN A O 1
ATOM 829 N N . PRO A 1 105 ? 14.098 -5.856 -12.709 1.00 91.81 105 PRO A N 1
ATOM 830 C CA . PRO A 1 105 ? 15.262 -6.264 -11.934 1.00 91.81 105 PRO A CA 1
ATOM 831 C C . PRO A 1 105 ? 14.872 -6.805 -10.556 1.00 91.81 105 PRO A C 1
ATOM 833 O O . PRO A 1 105 ? 13.986 -6.264 -9.878 1.00 91.81 105 PRO A O 1
ATOM 836 N N . ASN A 1 106 ? 15.561 -7.874 -10.157 1.00 91.25 106 ASN A N 1
ATOM 837 C CA . ASN A 1 106 ? 15.340 -8.580 -8.896 1.00 91.25 106 ASN A CA 1
ATOM 838 C C . ASN A 1 106 ? 16.250 -8.094 -7.751 1.00 91.25 106 ASN A C 1
ATOM 840 O O . ASN A 1 106 ? 16.340 -8.753 -6.710 1.00 91.25 106 ASN A O 1
ATOM 844 N N . ASP A 1 107 ? 16.926 -6.967 -7.972 1.00 95.44 107 ASP A N 1
ATOM 845 C CA . ASP A 1 107 ? 17.787 -6.291 -7.006 1.00 95.44 107 ASP A CA 1
ATOM 846 C C . ASP A 1 107 ? 17.002 -6.003 -5.704 1.00 95.44 107 ASP A C 1
ATOM 848 O O . ASP A 1 107 ? 15.876 -5.493 -5.782 1.00 95.44 107 ASP A O 1
ATOM 852 N N . PRO A 1 108 ? 17.541 -6.357 -4.519 1.00 95.44 108 PRO A N 1
ATOM 853 C CA . PRO A 1 108 ? 16.916 -6.073 -3.228 1.00 95.44 108 PRO A CA 1
ATOM 854 C C . PRO A 1 108 ? 16.523 -4.600 -3.029 1.00 95.44 108 PRO A C 1
ATOM 856 O O . PRO A 1 108 ? 15.461 -4.334 -2.456 1.00 95.44 108 PRO A O 1
ATOM 859 N N . ASP A 1 109 ? 17.322 -3.666 -3.541 1.00 95.31 109 ASP A N 1
ATOM 860 C CA . ASP A 1 109 ? 17.129 -2.223 -3.383 1.00 95.31 109 ASP A CA 1
ATOM 861 C C . ASP A 1 109 ? 16.288 -1.609 -4.508 1.00 95.31 109 ASP A C 1
ATOM 863 O O . ASP A 1 109 ? 15.894 -0.440 -4.437 1.00 95.31 109 ASP A O 1
ATOM 867 N N . ALA A 1 110 ? 15.923 -2.397 -5.528 1.00 95.94 110 ALA A N 1
ATOM 868 C CA . ALA A 1 110 ? 15.016 -1.927 -6.563 1.00 95.94 110 ALA A CA 1
ATOM 869 C C . ALA A 1 110 ? 13.656 -1.522 -5.959 1.00 95.94 110 ALA A C 1
ATOM 871 O O . ALA A 1 110 ? 13.112 -2.239 -5.106 1.00 95.94 110 ALA A O 1
ATOM 872 N N . PRO A 1 111 ? 13.041 -0.425 -6.445 1.00 97.00 111 PRO A N 1
ATOM 873 C CA . PRO A 1 111 ? 11.706 -0.025 -6.016 1.00 97.00 111 PRO A CA 1
ATOM 874 C C . PRO A 1 111 ? 10.707 -1.150 -6.260 1.00 97.00 111 PRO A C 1
ATOM 876 O O . PRO A 1 111 ? 10.661 -1.692 -7.360 1.00 97.00 111 PRO A O 1
ATOM 879 N N . LEU A 1 112 ? 9.866 -1.475 -5.279 1.00 97.69 112 LEU A N 1
ATOM 880 C CA . LEU A 1 112 ? 8.822 -2.495 -5.398 1.00 97.69 112 LEU A CA 1
ATOM 881 C C . LEU A 1 112 ? 7.813 -2.120 -6.493 1.00 97.69 112 LEU A C 1
ATOM 883 O O . LEU A 1 112 ? 7.418 -2.946 -7.320 1.00 97.69 112 LEU A O 1
ATOM 887 N N . LEU A 1 113 ? 7.426 -0.848 -6.542 1.00 97.31 113 LEU A N 1
ATOM 888 C CA . LEU A 1 113 ? 6.507 -0.323 -7.544 1.00 97.31 113 LEU A CA 1
ATOM 889 C C . LEU A 1 113 ? 7.300 0.192 -8.742 1.00 97.31 113 LEU A C 1
ATOM 891 O O . LEU A 1 113 ? 8.000 1.188 -8.626 1.00 97.31 113 LEU A O 1
ATOM 895 N N . PHE A 1 114 ? 7.153 -0.445 -9.900 1.00 94.62 114 PHE A N 1
ATOM 896 C CA . PHE A 1 114 ? 7.784 -0.006 -11.148 1.00 94.62 114 PHE A CA 1
ATOM 897 C C . PHE A 1 114 ? 6.855 0.921 -11.937 1.00 94.62 114 PHE A C 1
ATOM 899 O O . PHE A 1 114 ? 5.635 0.757 -11.897 1.00 94.62 114 PHE A O 1
ATOM 906 N N . GLY A 1 115 ? 7.415 1.898 -12.652 1.00 90.88 115 GLY A N 1
ATOM 907 C CA . GLY A 1 115 ? 6.692 2.817 -13.537 1.00 90.88 115 GLY A CA 1
ATOM 908 C C . GLY A 1 115 ? 6.811 2.439 -15.018 1.00 90.88 115 GLY A C 1
ATOM 909 O O . GLY A 1 115 ? 7.419 1.436 -15.369 1.00 90.88 115 GLY A O 1
ATOM 910 N N . ARG A 1 116 ? 6.230 3.259 -15.909 1.00 85.56 116 ARG A N 1
ATOM 911 C CA . ARG A 1 116 ? 6.511 3.185 -17.362 1.00 85.56 116 ARG A CA 1
ATOM 912 C C . ARG A 1 116 ? 7.838 3.851 -17.732 1.00 85.56 116 ARG A C 1
ATOM 914 O O . ARG A 1 116 ? 8.452 3.487 -18.723 1.00 85.56 116 ARG A O 1
ATOM 921 N N . LYS A 1 117 ? 8.219 4.880 -16.973 1.00 77.00 117 LYS A N 1
ATOM 922 C CA . LYS A 1 117 ? 9.415 5.695 -17.180 1.00 77.00 117 LYS A CA 1
ATOM 923 C C . LYS A 1 117 ? 10.198 5.691 -15.868 1.00 77.00 117 LYS A C 1
ATOM 925 O O . LYS A 1 117 ? 9.667 6.154 -14.861 1.00 77.00 117 LYS A O 1
ATOM 930 N N . GLY A 1 118 ? 11.419 5.167 -15.888 1.00 75.38 118 GLY A N 1
ATOM 931 C CA . GLY A 1 118 ? 12.301 5.104 -14.720 1.00 75.38 118 GLY A CA 1
ATOM 932 C C . GLY A 1 118 ? 12.083 3.892 -13.799 1.00 75.38 118 GLY A C 1
ATOM 933 O O . GLY A 1 118 ? 11.178 3.085 -14.024 1.00 75.38 118 GLY A O 1
ATOM 934 N N . PRO A 1 119 ? 12.923 3.764 -12.755 1.00 79.50 119 PRO A N 1
ATOM 935 C CA . PRO A 1 119 ? 13.019 2.554 -11.935 1.00 79.50 119 PRO A CA 1
ATOM 936 C C . PRO A 1 119 ? 11.852 2.369 -10.952 1.00 79.50 119 PRO A C 1
ATOM 938 O O . PRO A 1 119 ? 11.649 1.265 -10.453 1.00 79.50 119 PRO A O 1
ATOM 941 N N . GLY A 1 120 ? 11.081 3.429 -10.670 1.00 90.88 120 GLY A N 1
ATOM 942 C CA . GLY A 1 120 ? 10.049 3.440 -9.632 1.00 90.88 120 GLY A CA 1
ATOM 943 C C . GLY A 1 120 ? 8.776 4.203 -10.009 1.00 90.88 120 GLY A C 1
ATOM 944 O O . GLY A 1 120 ? 8.757 5.007 -10.942 1.00 90.88 120 GLY A O 1
ATOM 945 N N . LEU A 1 121 ? 7.691 3.961 -9.271 1.00 95.12 121 LEU A N 1
ATOM 946 C CA . LEU A 1 121 ? 6.417 4.667 -9.421 1.00 95.12 121 LEU A CA 1
ATOM 947 C C . LEU A 1 121 ? 6.359 5.893 -8.496 1.00 95.12 121 LEU A C 1
ATOM 949 O O . LEU A 1 121 ? 6.478 5.767 -7.282 1.00 95.12 121 LEU A O 1
ATOM 953 N N . SER A 1 122 ? 6.140 7.084 -9.058 1.00 95.00 122 SER A N 1
ATOM 954 C CA . SER A 1 122 ? 6.048 8.320 -8.269 1.00 95.00 122 SER A CA 1
ATOM 955 C C . SER A 1 122 ? 4.679 8.506 -7.604 1.00 95.00 122 SER A C 1
ATOM 957 O O . SER A 1 122 ? 3.661 8.048 -8.124 1.00 95.00 122 SER A O 1
ATOM 959 N N . VAL A 1 123 ? 4.626 9.282 -6.514 1.00 95.25 123 VAL A N 1
ATOM 960 C CA . VAL A 1 123 ? 3.369 9.631 -5.815 1.00 95.25 123 VAL A CA 1
ATOM 961 C C . VAL A 1 123 ? 2.342 10.252 -6.766 1.00 95.25 123 VAL A C 1
ATOM 963 O O . VAL A 1 123 ? 1.196 9.811 -6.800 1.00 95.25 123 VAL A O 1
ATOM 966 N N . ARG A 1 124 ? 2.768 11.207 -7.606 1.00 95.38 124 ARG A N 1
ATOM 967 C CA . ARG A 1 124 ? 1.905 11.825 -8.629 1.00 95.38 124 ARG A CA 1
ATOM 968 C C . ARG A 1 124 ? 1.354 10.796 -9.618 1.00 95.38 124 ARG A C 1
ATOM 970 O O . ARG A 1 124 ? 0.208 10.903 -10.042 1.00 95.38 124 ARG A O 1
ATOM 977 N N . SER A 1 125 ? 2.148 9.780 -9.968 1.00 95.94 125 SER A N 1
ATOM 978 C CA . SER A 1 125 ? 1.671 8.685 -10.818 1.00 95.94 125 SER A CA 1
ATOM 979 C C . SER A 1 125 ? 0.606 7.865 -10.098 1.00 95.94 125 SER A C 1
ATOM 981 O O . SER A 1 125 ? -0.421 7.574 -10.695 1.00 95.94 125 SER A O 1
ATOM 983 N N . VAL A 1 126 ? 0.794 7.532 -8.818 1.00 97.00 126 VAL A N 1
ATOM 984 C CA . VAL A 1 126 ? -0.225 6.808 -8.035 1.00 97.00 126 VAL A CA 1
ATOM 985 C C . VAL A 1 126 ? -1.526 7.612 -7.933 1.00 97.00 126 VAL A C 1
ATOM 987 O O . VAL A 1 126 ? -2.604 7.052 -8.122 1.00 97.00 126 VAL A O 1
ATOM 990 N N . GLU A 1 127 ? -1.441 8.925 -7.705 1.00 96.44 127 GLU A N 1
ATOM 991 C CA . GLU A 1 127 ? -2.598 9.831 -7.695 1.00 96.44 127 GLU A CA 1
ATOM 992 C C . GLU A 1 127 ? -3.333 9.863 -9.040 1.00 96.44 127 GLU A C 1
ATOM 994 O O . GLU A 1 127 ? -4.561 9.787 -9.079 1.00 96.44 127 GLU A O 1
ATOM 999 N N . ALA A 1 128 ? -2.601 9.929 -10.154 1.00 96.31 128 ALA A N 1
ATOM 1000 C CA . ALA A 1 128 ? -3.201 9.863 -11.482 1.00 96.31 128 ALA A CA 1
ATOM 1001 C C . ALA A 1 128 ? -3.878 8.506 -11.731 1.00 96.31 128 ALA A C 1
ATOM 1003 O O . ALA A 1 128 ? -4.982 8.452 -12.271 1.00 96.31 128 ALA A O 1
ATOM 1004 N N . ARG A 1 129 ? -3.246 7.408 -11.296 1.00 96.75 129 ARG A N 1
ATOM 1005 C CA . ARG A 1 129 ? -3.765 6.049 -11.485 1.00 96.75 129 ARG A CA 1
ATOM 1006 C C . ARG A 1 129 ? -5.032 5.797 -10.677 1.00 96.75 129 ARG A C 1
ATOM 1008 O O . ARG A 1 129 ? -5.984 5.277 -11.243 1.00 96.75 129 ARG A O 1
ATOM 1015 N N . ILE A 1 130 ? -5.101 6.196 -9.404 1.00 97.19 130 ILE A N 1
ATOM 1016 C CA . ILE A 1 130 ? -6.332 6.002 -8.616 1.00 97.19 130 ILE A CA 1
ATOM 1017 C C . ILE A 1 130 ? -7.503 6.813 -9.186 1.00 97.19 130 ILE A C 1
ATOM 1019 O O . ILE A 1 130 ? -8.614 6.299 -9.254 1.00 97.19 130 ILE A O 1
ATOM 1023 N N . LYS A 1 131 ? -7.253 8.036 -9.673 1.00 97.25 131 LYS A N 1
ATOM 1024 C CA . LYS A 1 131 ? -8.273 8.850 -10.354 1.00 97.25 131 LYS A CA 1
ATOM 1025 C C . LYS A 1 131 ? -8.742 8.209 -11.653 1.00 97.25 131 LYS A C 1
ATOM 1027 O O . LYS A 1 131 ? -9.938 8.189 -11.919 1.00 97.25 131 LYS A O 1
ATOM 1032 N N . GLN A 1 132 ? -7.816 7.676 -12.449 1.00 96.75 132 GLN A N 1
ATOM 1033 C CA . GLN A 1 132 ? -8.153 6.936 -13.662 1.00 96.75 132 GLN A CA 1
ATOM 1034 C C . GLN A 1 132 ? -9.069 5.750 -13.334 1.00 96.75 132 GLN A C 1
ATOM 1036 O O . GLN A 1 132 ? -10.165 5.662 -13.877 1.00 96.75 132 GLN A O 1
ATOM 1041 N N . TRP A 1 133 ? -8.665 4.893 -12.396 1.00 97.94 133 TRP A N 1
ATOM 1042 C CA . TRP A 1 133 ? -9.449 3.717 -12.024 1.00 97.94 133 TRP A CA 1
ATOM 1043 C C . TRP A 1 133 ? -10.798 4.063 -11.399 1.00 97.94 133 TRP A C 1
ATOM 1045 O O . TRP A 1 133 ? -11.773 3.361 -11.634 1.00 97.94 133 TRP A O 1
ATOM 1055 N N . ALA A 1 134 ? -10.889 5.157 -10.643 1.00 96.94 134 ALA A N 1
ATOM 1056 C CA . ALA A 1 134 ? -12.160 5.618 -10.101 1.00 96.94 134 ALA A CA 1
ATOM 1057 C C . ALA A 1 134 ? -13.128 6.099 -11.192 1.00 96.94 134 ALA A C 1
ATOM 1059 O O . ALA A 1 134 ? -14.329 5.872 -11.069 1.00 96.94 134 ALA A O 1
ATOM 1060 N N . ARG A 1 135 ? -12.620 6.719 -12.268 1.00 96.69 135 ARG A N 1
ATOM 1061 C CA . ARG A 1 135 ? -13.435 7.078 -13.442 1.00 96.69 135 ARG A CA 1
ATOM 1062 C C . ARG A 1 135 ? -13.923 5.830 -14.168 1.00 96.69 135 ARG A C 1
ATOM 1064 O O . ARG A 1 135 ? -15.104 5.733 -14.461 1.00 96.69 135 ARG A O 1
ATOM 1071 N N . GLU A 1 136 ? -13.033 4.866 -14.400 1.00 96.38 136 GLU A N 1
ATOM 1072 C CA . GLU A 1 136 ? -13.377 3.580 -15.028 1.00 96.38 136 GLU A CA 1
ATOM 1073 C C . GLU A 1 136 ? -14.353 2.746 -14.177 1.00 96.38 136 GLU A C 1
ATOM 1075 O O . GLU A 1 136 ? -15.084 1.911 -14.701 1.00 96.38 136 GLU A O 1
ATOM 108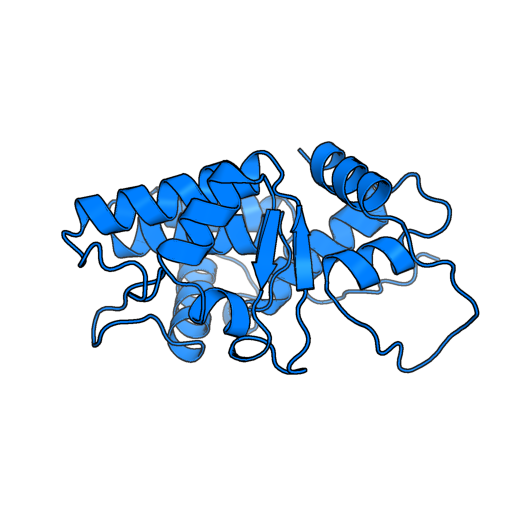0 N N . ALA A 1 137 ? -14.383 2.981 -12.864 1.00 96.44 137 ALA A N 1
ATOM 1081 C CA . ALA A 1 137 ? -15.314 2.366 -11.923 1.00 96.44 137 ALA A CA 1
ATOM 1082 C C . ALA A 1 137 ? -16.613 3.167 -11.706 1.00 96.44 137 ALA A C 1
ATOM 1084 O O . ALA A 1 137 ? -17.413 2.774 -10.852 1.00 96.44 137 ALA A O 1
ATOM 1085 N N . GLU A 1 138 ? -16.807 4.277 -12.430 1.00 95.50 138 GLU A N 1
ATOM 1086 C CA . GLU A 1 138 ? -17.993 5.145 -12.349 1.00 95.50 138 GLU A CA 1
ATOM 1087 C C . GLU A 1 138 ? -18.284 5.621 -10.916 1.00 95.50 138 GLU A C 1
ATOM 1089 O O . GLU A 1 138 ? -19.411 5.578 -10.417 1.00 95.50 138 GLU A O 1
ATOM 1094 N N . ILE A 1 139 ? -17.233 6.023 -10.202 1.00 93.62 139 ILE A N 1
ATOM 1095 C CA . ILE A 1 139 ? -17.351 6.613 -8.869 1.00 93.62 139 ILE A CA 1
ATOM 1096 C C . ILE A 1 139 ? -17.616 8.114 -9.034 1.00 93.62 139 ILE A C 1
ATOM 1098 O O . ILE A 1 139 ? -16.783 8.823 -9.596 1.00 93.62 139 ILE A O 1
ATOM 1102 N N . ASP A 1 140 ? -18.734 8.619 -8.509 1.00 87.31 140 ASP A N 1
ATOM 1103 C CA . ASP A 1 140 ? -19.175 10.013 -8.714 1.00 87.31 140 ASP A CA 1
ATOM 1104 C C . ASP A 1 140 ? -18.115 11.047 -8.294 1.00 87.31 140 ASP A C 1
ATOM 1106 O O . ASP A 1 140 ? -17.893 12.065 -8.951 1.00 87.31 140 ASP A O 1
ATOM 1110 N N . CYS A 1 141 ? -17.379 10.750 -7.222 1.00 85.56 141 CYS A N 1
ATOM 1111 C CA . CYS A 1 141 ? -16.302 11.588 -6.696 1.00 85.56 141 CYS A CA 1
ATOM 1112 C C . CYS A 1 141 ? -14.911 11.282 -7.297 1.00 85.56 141 CYS A C 1
ATOM 1114 O O . CYS A 1 141 ? -13.884 11.684 -6.741 1.00 85.56 141 CYS A O 1
ATOM 1116 N N . ALA A 1 142 ? -14.830 10.608 -8.451 1.00 84.06 142 ALA A N 1
ATOM 1117 C CA . ALA A 1 142 ? -13.565 10.166 -9.052 1.00 84.06 142 ALA A CA 1
ATOM 1118 C C . ALA A 1 142 ? -12.551 11.289 -9.340 1.00 84.06 142 ALA A C 1
ATOM 1120 O O . ALA A 1 142 ? -11.351 11.029 -9.436 1.00 84.06 142 ALA A O 1
ATOM 1121 N N . LYS A 1 143 ? -12.986 12.546 -9.491 1.00 85.00 143 LYS A N 1
ATOM 1122 C CA . LYS A 1 143 ? -12.074 13.693 -9.674 1.00 85.00 143 LYS A CA 1
ATOM 1123 C C . LYS A 1 143 ? -11.327 14.079 -8.385 1.00 85.00 143 LYS A C 1
ATOM 1125 O O . LYS A 1 143 ? -10.179 14.532 -8.459 1.00 85.00 143 LYS A O 1
ATOM 1130 N N . ASP A 1 144 ? -11.954 13.839 -7.235 1.00 89.94 144 ASP A N 1
ATOM 1131 C CA . ASP A 1 144 ? -11.503 14.261 -5.905 1.00 89.94 144 ASP A CA 1
ATOM 1132 C C . ASP A 1 144 ? -10.824 13.131 -5.124 1.00 89.94 144 ASP A C 1
ATOM 1134 O O . ASP A 1 144 ? -10.157 13.377 -4.111 1.00 89.94 144 ASP A O 1
ATOM 1138 N N . ILE A 1 145 ? -10.958 11.889 -5.603 1.00 93.31 145 ILE A N 1
ATOM 1139 C CA . ILE A 1 145 ? -10.309 10.735 -4.992 1.00 93.31 145 ILE A CA 1
ATOM 1140 C C . ILE A 1 145 ? -8.788 10.914 -4.983 1.00 93.31 145 ILE A C 1
ATOM 1142 O O . ILE A 1 145 ? -8.149 11.337 -5.953 1.00 93.31 145 ILE A O 1
ATOM 1146 N N . THR A 1 146 ? -8.192 10.564 -3.850 1.00 93.12 146 THR A N 1
ATOM 1147 C CA . THR A 1 146 ? -6.740 10.517 -3.673 1.00 93.12 146 THR A CA 1
ATOM 1148 C C . THR A 1 146 ? -6.360 9.234 -2.939 1.00 93.12 146 THR A C 1
ATOM 1150 O O . THR A 1 146 ? -7.212 8.625 -2.290 1.00 93.12 146 THR A O 1
ATOM 1153 N N . PRO A 1 147 ? -5.080 8.826 -2.947 1.00 93.50 147 PRO A N 1
ATOM 1154 C CA . PRO A 1 147 ? -4.642 7.631 -2.226 1.00 93.50 147 PRO A CA 1
ATOM 1155 C C . PRO A 1 147 ? -4.944 7.662 -0.715 1.00 93.50 147 PRO A C 1
ATOM 1157 O O . PRO A 1 147 ? -5.058 6.613 -0.085 1.00 93.50 147 PRO A O 1
ATOM 1160 N N . HIS A 1 148 ? -5.124 8.849 -0.121 1.00 90.00 148 HIS A N 1
ATOM 1161 C CA . HIS A 1 148 ? -5.521 8.993 1.284 1.00 90.00 148 HIS A CA 1
ATOM 1162 C C . HIS A 1 148 ? -6.946 8.491 1.563 1.00 90.00 148 HIS A C 1
ATOM 1164 O O . HIS A 1 148 ? -7.229 8.105 2.693 1.00 90.00 148 HIS A O 1
ATOM 1170 N N . TRP A 1 149 ? -7.822 8.418 0.557 1.00 93.19 149 TRP A N 1
ATOM 1171 C CA . TRP A 1 149 ? -9.164 7.854 0.720 1.00 93.19 149 TRP A CA 1
ATOM 1172 C C . TRP A 1 149 ? -9.107 6.366 1.059 1.00 93.19 149 TRP A C 1
ATOM 1174 O O . TRP A 1 149 ? -9.866 5.917 1.910 1.00 93.19 149 TRP A O 1
ATOM 1184 N N . LEU A 1 150 ? -8.171 5.605 0.475 1.00 93.19 150 LEU A N 1
ATOM 1185 C CA . LEU A 1 150 ? -7.959 4.188 0.817 1.00 93.19 150 LEU A CA 1
ATOM 1186 C C . LEU A 1 150 ? -7.590 4.038 2.297 1.00 93.19 150 LEU A C 1
ATOM 1188 O O . LEU A 1 150 ? -8.121 3.198 3.018 1.00 93.19 150 LEU A O 1
ATOM 1192 N N . ARG A 1 151 ? -6.724 4.928 2.775 1.00 90.12 151 ARG A N 1
ATOM 1193 C CA . ARG A 1 151 ? -6.304 4.972 4.171 1.00 90.12 151 ARG A CA 1
ATOM 1194 C C . ARG A 1 151 ? -7.449 5.340 5.117 1.00 90.12 151 ARG A C 1
ATOM 1196 O O . ARG A 1 151 ? -7.615 4.685 6.139 1.00 90.12 151 ARG A O 1
ATOM 1203 N N . HIS A 1 152 ? -8.247 6.352 4.783 1.00 88.38 152 HIS A N 1
ATOM 1204 C CA . HIS A 1 152 ? -9.440 6.705 5.559 1.00 88.38 152 HIS A CA 1
ATOM 1205 C C . HIS A 1 152 ? -10.505 5.608 5.518 1.00 88.38 152 HIS A C 1
ATOM 1207 O O . HIS A 1 152 ? -11.199 5.399 6.504 1.00 88.38 152 HIS A O 1
ATOM 1213 N N . THR A 1 153 ? -10.601 4.871 4.411 1.00 90.75 153 THR A N 1
ATOM 1214 C CA . THR A 1 153 ? -11.494 3.712 4.290 1.00 90.75 153 THR A CA 1
ATOM 1215 C C . THR A 1 153 ? -11.116 2.633 5.300 1.00 90.75 153 THR A C 1
ATOM 1217 O O . THR A 1 153 ? -11.991 2.121 5.994 1.00 90.75 153 THR A O 1
ATOM 1220 N N . LEU A 1 154 ? -9.821 2.324 5.443 1.00 88.81 154 LEU A N 1
ATOM 1221 C CA . LEU A 1 154 ? -9.353 1.419 6.494 1.00 88.81 154 LEU A CA 1
ATOM 1222 C C . LEU A 1 154 ? -9.638 1.986 7.888 1.00 88.81 154 LEU A C 1
ATOM 1224 O O . LEU A 1 154 ? -10.198 1.287 8.723 1.00 88.81 154 LEU A O 1
ATOM 1228 N N . ALA A 1 155 ? -9.292 3.253 8.121 1.00 84.50 155 ALA A N 1
ATOM 1229 C CA . ALA A 1 155 ? -9.505 3.920 9.403 1.00 84.50 155 ALA A CA 1
ATOM 1230 C C . ALA A 1 155 ? -10.971 3.848 9.848 1.00 84.50 155 ALA A C 1
ATOM 1232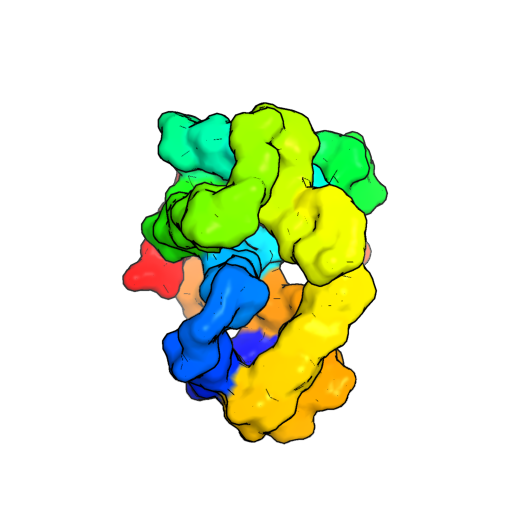 O O . ALA A 1 155 ? -11.262 3.472 10.977 1.00 84.50 155 ALA A O 1
ATOM 1233 N N . LYS A 1 156 ? -11.896 4.142 8.931 1.00 84.12 156 LYS A N 1
ATOM 1234 C CA . LYS A 1 156 ? -13.334 4.050 9.166 1.00 84.12 156 LYS A CA 1
ATOM 1235 C C . LYS A 1 156 ? -13.772 2.617 9.474 1.00 84.12 156 LYS A C 1
ATOM 1237 O O . LYS A 1 156 ? -14.518 2.421 10.421 1.00 84.12 156 LYS A O 1
ATOM 1242 N N . ARG A 1 157 ? -13.270 1.613 8.746 1.00 85.88 157 ARG A N 1
ATOM 1243 C CA . ARG A 1 157 ? -13.582 0.200 9.037 1.00 85.88 157 ARG A CA 1
ATOM 1244 C C . ARG A 1 157 ? -13.121 -0.234 10.415 1.00 85.88 157 ARG A C 1
ATOM 1246 O O . ARG A 1 157 ? -13.881 -0.909 11.094 1.00 85.88 157 ARG A O 1
ATOM 1253 N N . VAL A 1 158 ? -11.906 0.154 10.804 1.00 83.19 158 VAL A N 1
ATOM 1254 C CA . VAL A 1 158 ? -11.387 -0.084 12.155 1.00 83.19 158 VAL A CA 1
ATOM 1255 C C . VAL A 1 158 ? -12.320 0.578 13.167 1.00 83.19 158 VAL A C 1
ATOM 1257 O O . VAL A 1 158 ? -12.826 -0.108 14.036 1.00 83.19 158 VAL A O 1
ATOM 1260 N N . MET A 1 159 ? -12.662 1.861 13.002 1.00 80.00 159 MET A N 1
ATOM 1261 C CA . MET A 1 159 ? -13.602 2.548 13.905 1.00 80.00 159 MET A CA 1
ATOM 1262 C C . MET A 1 159 ? -14.967 1.856 14.028 1.00 80.00 159 MET A C 1
ATOM 1264 O O . MET A 1 159 ? -15.540 1.845 15.109 1.00 80.00 159 MET A O 1
ATOM 1268 N N . GLU A 1 160 ? -15.504 1.322 12.929 1.00 81.69 160 GLU A N 1
ATOM 1269 C CA . GLU A 1 160 ? -16.832 0.692 12.891 1.00 81.69 160 GLU A CA 1
ATOM 1270 C C . GLU A 1 160 ? -16.855 -0.738 13.445 1.00 81.69 160 GLU A C 1
ATOM 1272 O O . GLU A 1 160 ? -17.903 -1.191 13.895 1.00 81.69 160 GLU A O 1
ATOM 1277 N N . GLN A 1 161 ? -15.740 -1.467 13.352 1.00 80.44 161 GLN A N 1
ATOM 1278 C CA . GLN A 1 161 ? -15.659 -2.896 13.694 1.00 80.44 161 GLN A CA 1
ATOM 1279 C C . GLN A 1 161 ? -14.809 -3.169 14.937 1.00 80.44 161 GLN A C 1
ATOM 1281 O O . GLN A 1 161 ? -14.807 -4.292 15.436 1.00 80.44 161 GLN A O 1
ATOM 1286 N N . SER A 1 162 ? -14.090 -2.163 15.433 1.00 76.56 162 SER A N 1
ATOM 1287 C CA . SER A 1 162 ? -13.297 -2.251 16.652 1.00 76.56 162 SER A CA 1
ATOM 1288 C C . SER A 1 162 ? -14.200 -2.548 17.843 1.00 76.56 162 SER A C 1
ATOM 1290 O O . SER A 1 162 ? -15.157 -1.827 18.124 1.00 76.56 162 SER A O 1
ATOM 1292 N N . THR A 1 163 ? -13.857 -3.605 18.571 1.00 75.25 163 THR A N 1
ATOM 1293 C CA . THR A 1 163 ? -14.446 -3.928 19.875 1.00 75.25 163 THR A CA 1
ATOM 1294 C C . THR A 1 163 ? -13.627 -3.335 21.024 1.00 75.25 163 THR A C 1
ATOM 1296 O O . THR A 1 163 ? -13.904 -3.615 22.189 1.00 75.25 163 THR A O 1
ATOM 1299 N N . SER A 1 164 ? -12.582 -2.560 20.715 1.00 70.44 164 SER A N 1
ATOM 1300 C CA . SER A 1 164 ? -11.712 -1.931 21.704 1.00 70.44 164 SER A CA 1
ATOM 1301 C C . SER A 1 164 ? -12.414 -0.781 22.416 1.00 70.44 164 SER A C 1
ATOM 1303 O O . SER A 1 164 ? -13.210 -0.047 21.835 1.00 70.44 164 SER A O 1
ATOM 1305 N N . ALA A 1 165 ? -12.032 -0.556 23.674 1.00 66.19 165 ALA A N 1
ATOM 1306 C CA . ALA A 1 165 ? -12.425 0.631 24.424 1.00 66.19 165 ALA A CA 1
ATOM 1307 C C . ALA A 1 165 ? -11.836 1.933 23.835 1.00 66.19 165 ALA A C 1
ATOM 1309 O O . ALA A 1 165 ? -12.320 3.018 24.150 1.00 66.19 165 ALA A O 1
ATOM 1310 N N . ASN A 1 166 ? -10.804 1.846 22.978 1.00 69.75 166 ASN A N 1
ATOM 1311 C CA . ASN A 1 166 ? -10.201 2.998 22.298 1.00 69.75 166 ASN A CA 1
ATOM 1312 C C . ASN A 1 166 ? -9.928 2.747 20.794 1.00 69.75 166 ASN A C 1
ATOM 1314 O O . ASN A 1 166 ? -8.767 2.619 20.381 1.00 69.75 166 ASN A O 1
ATOM 1318 N N . PRO A 1 167 ? -10.971 2.750 19.944 1.00 69.31 167 PRO A N 1
ATOM 1319 C CA . PRO A 1 167 ? -10.826 2.572 18.496 1.00 69.31 167 PRO A CA 1
ATOM 1320 C C . PRO A 1 167 ? -9.966 3.664 17.836 1.00 69.31 167 PRO A C 1
ATOM 1322 O O . PRO A 1 167 ? -9.197 3.397 16.911 1.00 69.31 167 PRO A O 1
ATOM 1325 N N . LEU A 1 168 ? -10.029 4.902 18.347 1.00 69.12 168 LEU A N 1
ATOM 1326 C CA . LEU A 1 168 ? -9.237 6.031 17.842 1.00 69.12 168 LEU A CA 1
ATOM 1327 C C . LEU A 1 168 ? -7.737 5.834 18.069 1.00 69.12 168 LEU A C 1
ATOM 1329 O O . LEU A 1 168 ? -6.938 6.173 17.196 1.00 69.12 168 LEU A O 1
ATOM 1333 N N . GLY A 1 169 ? -7.348 5.263 19.212 1.00 68.38 169 GLY A N 1
ATOM 1334 C CA . GLY A 1 169 ? -5.965 4.883 19.489 1.00 68.38 169 GLY A CA 1
ATOM 1335 C C . GLY A 1 169 ? -5.455 3.831 18.508 1.00 68.38 169 GLY A C 1
ATOM 1336 O O . GLY A 1 169 ? -4.328 3.940 18.025 1.00 68.38 169 GLY A O 1
ATOM 1337 N N . ILE A 1 170 ? -6.296 2.858 18.145 1.00 71.69 170 ILE A N 1
ATOM 1338 C CA . ILE A 1 170 ? -5.938 1.797 17.190 1.00 71.69 170 ILE A CA 1
ATOM 1339 C C . ILE A 1 170 ? -5.784 2.369 15.794 1.00 71.69 170 ILE A C 1
ATOM 1341 O O . ILE A 1 170 ? -4.762 2.135 15.153 1.00 71.69 170 ILE A O 1
ATOM 1345 N N . VAL A 1 171 ? -6.713 3.216 15.355 1.00 74.69 171 VAL A N 1
ATOM 1346 C CA . VAL A 1 171 ? -6.557 3.972 14.110 1.00 74.69 171 VAL A CA 1
ATOM 1347 C C . VAL A 1 171 ? -5.283 4.815 14.142 1.00 74.69 171 VAL A C 1
ATOM 1349 O O . VAL A 1 171 ? -4.496 4.767 13.201 1.00 74.69 171 VAL A O 1
ATOM 1352 N N . GLY A 1 172 ? -5.024 5.555 15.221 1.00 71.94 172 GLY A N 1
ATOM 1353 C CA . GLY A 1 172 ? -3.818 6.371 15.377 1.00 71.94 172 GLY A CA 1
ATOM 1354 C C . GLY A 1 172 ? -2.531 5.557 15.229 1.00 71.94 172 GLY A C 1
ATOM 1355 O O . GLY A 1 172 ? -1.619 5.975 14.505 1.00 71.94 172 GLY A O 1
ATOM 1356 N N . SER A 1 173 ? -2.491 4.372 15.842 1.00 69.88 173 SER A N 1
ATOM 1357 C CA . SER A 1 173 ? -1.366 3.441 15.776 1.00 69.88 173 SER A CA 1
ATOM 1358 C C . SER A 1 173 ? -1.227 2.767 14.410 1.00 69.88 173 SER A C 1
ATOM 1360 O O . SER A 1 173 ? -0.141 2.835 13.844 1.00 69.88 173 SER A O 1
ATOM 1362 N N . VAL A 1 174 ? -2.296 2.207 13.827 1.00 71.00 174 VAL A N 1
ATOM 1363 C CA . VAL A 1 174 ? -2.312 1.606 12.469 1.00 71.00 174 VAL A CA 1
ATOM 1364 C C . VAL A 1 174 ? -1.865 2.619 11.421 1.00 71.00 174 VAL A C 1
ATOM 1366 O O . VAL A 1 174 ? -1.134 2.316 10.481 1.00 71.00 174 VAL A O 1
ATOM 1369 N N . LEU A 1 175 ? -2.305 3.863 11.577 1.00 72.12 175 LEU A N 1
ATOM 1370 C CA . LEU A 1 175 ? -1.981 4.925 10.650 1.00 72.12 175 LEU A CA 1
ATOM 1371 C C . LEU A 1 175 ? -0.601 5.555 10.952 1.00 72.12 175 LEU A C 1
ATOM 1373 O O . LEU A 1 175 ? -0.047 6.261 10.104 1.00 72.12 175 LEU A O 1
ATOM 1377 N N . GLY A 1 176 ? -0.003 5.351 12.122 1.00 62.59 176 GLY A N 1
ATOM 1378 C CA . GLY A 1 176 ? 1.245 6.018 12.501 1.00 62.59 176 GLY A CA 1
ATOM 1379 C C . GLY A 1 176 ? 1.084 7.544 12.603 1.00 62.59 176 GLY A C 1
ATOM 1380 O O . GLY A 1 176 ? 1.884 8.313 12.051 1.00 62.59 176 GLY A O 1
ATOM 1381 N N . HIS A 1 177 ? -0.000 8.010 13.232 1.00 62.12 177 HIS A N 1
ATOM 1382 C CA . HIS A 1 177 ? -0.174 9.402 13.661 1.00 62.12 177 HIS A CA 1
ATOM 1383 C C . HIS A 1 177 ? 0.194 9.522 15.143 1.00 62.12 177 HIS A C 1
ATOM 1385 O O . HIS A 1 177 ? -0.632 9.274 16.006 1.00 62.12 177 HIS A O 1
ATOM 1391 N N . ARG A 1 178 ? 1.415 9.982 15.450 1.00 45.69 178 ARG A N 1
ATOM 1392 C CA . ARG A 1 178 ? 1.769 10.470 16.801 1.00 45.69 178 ARG A CA 1
ATOM 1393 C C . ARG A 1 178 ? 1.482 11.963 17.022 1.00 45.69 178 ARG A C 1
ATOM 1395 O O . ARG A 1 178 ? 1.967 12.529 17.987 1.00 45.69 178 ARG A O 1
ATOM 1402 N N . SER A 1 179 ? 0.715 12.634 16.159 1.00 37.25 179 SER A N 1
ATOM 1403 C CA . SER A 1 179 ? 0.190 13.965 16.512 1.00 37.25 179 SER A CA 1
ATOM 1404 C C . SER A 1 179 ? -1.322 13.985 16.375 1.00 37.25 179 SER A C 1
ATOM 1406 O O . SER A 1 179 ? -1.866 14.205 15.290 1.00 37.25 179 SER A O 1
ATOM 1408 N N . ALA A 1 180 ? -1.970 13.760 17.506 1.00 41.12 180 ALA A N 1
ATOM 1409 C CA . ALA A 1 180 ? -3.245 14.361 17.804 1.00 41.12 180 ALA A CA 1
ATOM 1410 C C . ALA A 1 180 ? -3.010 15.879 17.840 1.00 41.12 180 ALA A C 1
ATOM 1412 O O . ALA A 1 180 ? -2.410 16.379 18.789 1.00 41.12 180 ALA A O 1
ATOM 1413 N N . ASN A 1 181 ? -3.385 16.622 16.793 1.00 35.38 181 ASN A N 1
ATOM 1414 C CA . ASN A 1 181 ? -3.703 18.016 17.077 1.00 35.38 181 ASN A CA 1
ATOM 1415 C C . ASN A 1 181 ? -5.049 17.932 17.788 1.00 35.38 181 ASN A C 1
ATOM 1417 O O . ASN A 1 181 ? -6.036 17.549 17.165 1.00 35.38 181 ASN A O 1
ATOM 1421 N N . SER A 1 182 ? -5.012 18.186 19.094 1.00 35.22 182 SER A N 1
ATOM 1422 C CA . SER A 1 182 ? -6.048 17.967 20.105 1.00 35.22 182 SER A CA 1
ATOM 1423 C C . SER A 1 182 ? -6.233 16.532 20.618 1.00 35.22 182 SER A C 1
ATOM 1425 O O . SER A 1 182 ? -6.468 15.584 19.872 1.00 35.22 182 SER A O 1
ATOM 1427 N N . THR A 1 183 ? -6.302 16.476 21.949 1.00 33.78 183 THR A N 1
ATOM 1428 C CA . THR A 1 183 ? -7.131 15.596 22.785 1.00 33.78 183 THR A CA 1
ATOM 1429 C C . THR A 1 183 ? -6.462 14.400 23.458 1.00 33.78 183 THR A C 1
ATOM 1431 O O . THR A 1 183 ? -6.219 13.365 22.854 1.00 33.78 183 THR A O 1
ATOM 1434 N N . ALA A 1 184 ? -6.330 14.586 24.772 1.00 33.69 184 ALA A N 1
ATOM 1435 C CA . ALA A 1 184 ? -6.590 13.626 25.831 1.00 33.69 184 ALA A CA 1
ATOM 1436 C C . ALA A 1 184 ? -5.695 12.387 25.949 1.00 33.69 184 ALA A C 1
ATOM 1438 O O . ALA A 1 184 ? -5.287 11.726 25.003 1.00 33.69 184 ALA A O 1
ATOM 1439 N N . ILE A 1 185 ? -5.434 12.099 27.215 1.00 39.22 185 ILE A N 1
ATOM 1440 C CA . ILE A 1 185 ? -4.875 10.890 27.796 1.00 39.22 185 ILE A CA 1
ATOM 1441 C C . ILE A 1 185 ? -5.545 9.664 27.152 1.00 39.22 185 ILE A C 1
ATOM 1443 O O . ILE A 1 185 ? -6.626 9.255 27.561 1.00 39.22 185 ILE A O 1
ATOM 1447 N N . TYR A 1 186 ? -4.927 9.087 26.124 1.00 42.53 186 TYR A N 1
ATOM 1448 C CA . TYR A 1 186 ? -5.381 7.841 25.513 1.00 42.53 186 TYR A CA 1
ATOM 1449 C C . TYR A 1 186 ? -4.251 6.816 25.576 1.00 42.53 186 TYR A C 1
ATOM 1451 O O . TYR A 1 186 ? -3.135 7.068 25.115 1.00 42.53 186 TYR A O 1
ATOM 1459 N N . VAL A 1 187 ? -4.555 5.655 26.159 1.00 55.62 187 VAL A N 1
ATOM 1460 C CA . VAL A 1 187 ? -3.660 4.494 26.216 1.00 55.62 187 VAL A CA 1
ATOM 1461 C C . VAL A 1 187 ? -3.337 4.064 24.783 1.00 55.62 187 VAL A C 1
ATOM 1463 O O . VAL A 1 187 ? -4.248 3.870 23.972 1.00 55.62 187 VAL A O 1
ATOM 1466 N N . GLN A 1 188 ? -2.043 3.965 24.457 1.00 60.38 188 GLN A N 1
ATOM 1467 C CA . GLN A 1 188 ? -1.601 3.452 23.161 1.00 60.38 188 GLN A CA 1
ATOM 1468 C C . GLN A 1 188 ? -1.868 1.944 23.118 1.00 60.38 188 GLN A C 1
ATOM 1470 O O . GLN A 1 188 ? -1.400 1.244 24.014 1.00 60.38 188 GLN A O 1
ATOM 1475 N N . PRO A 1 189 ? -2.593 1.442 22.108 1.00 62.03 189 PRO A N 1
ATOM 1476 C CA . PRO A 1 189 ? -2.813 0.011 21.966 1.00 62.03 189 PRO A CA 1
ATOM 1477 C C . PRO A 1 189 ? -1.492 -0.703 21.677 1.00 62.03 189 PRO A C 1
ATOM 1479 O O . PRO A 1 189 ? -0.624 -0.161 20.978 1.00 62.03 189 PRO A O 1
ATOM 1482 N N . ASP A 1 190 ? -1.350 -1.913 22.211 1.00 75.75 190 ASP A N 1
ATOM 1483 C CA . ASP A 1 190 ? -0.190 -2.768 21.964 1.00 75.75 190 ASP A CA 1
ATOM 1484 C C . ASP A 1 190 ? -0.215 -3.377 20.544 1.00 75.75 190 ASP A C 1
ATOM 1486 O O . ASP A 1 190 ? -1.132 -3.159 19.741 1.00 75.75 190 ASP A O 1
ATOM 1490 N N . LYS A 1 191 ? 0.856 -4.090 20.173 1.00 76.19 191 LYS A N 1
ATOM 1491 C CA . LYS A 1 191 ? 1.020 -4.612 18.806 1.00 76.19 191 LYS A CA 1
ATOM 1492 C C . LYS A 1 191 ? 0.035 -5.742 18.511 1.00 76.19 191 LYS A C 1
ATOM 1494 O O . LYS A 1 191 ? -0.376 -5.887 17.358 1.00 76.19 191 LYS A O 1
ATOM 1499 N N . GLU A 1 192 ? -0.310 -6.524 19.522 1.00 79.00 192 GLU A N 1
ATOM 1500 C CA . GLU A 1 192 ? -1.196 -7.677 19.472 1.00 79.00 192 GLU A CA 1
ATOM 1501 C C . GLU A 1 192 ? -2.647 -7.232 19.260 1.00 79.00 192 GLU A C 1
ATOM 1503 O O . GLU A 1 192 ? -3.321 -7.756 18.374 1.00 79.00 192 GLU A O 1
ATOM 1508 N N . GLN A 1 193 ? -3.094 -6.192 19.967 1.00 74.88 193 GLN A N 1
ATOM 1509 C CA . GLN A 1 193 ? -4.393 -5.545 19.775 1.00 74.88 193 GLN A CA 1
ATOM 1510 C C . GLN A 1 193 ? -4.542 -5.012 18.347 1.00 74.88 193 GLN A C 1
ATOM 1512 O O . GLN A 1 193 ? -5.539 -5.283 17.677 1.00 74.88 193 GLN A O 1
ATOM 1517 N N . ILE A 1 194 ? -3.522 -4.313 17.838 1.00 75.56 194 ILE A N 1
ATOM 1518 C CA . ILE A 1 194 ? -3.517 -3.806 16.457 1.00 75.56 194 ILE A CA 1
ATOM 1519 C C . ILE A 1 194 ? -3.605 -4.959 15.446 1.00 75.56 194 ILE A C 1
ATOM 1521 O O . ILE A 1 194 ? -4.337 -4.867 14.459 1.00 75.56 194 ILE A O 1
ATOM 1525 N N . ALA A 1 195 ? -2.850 -6.039 15.667 1.00 76.62 195 ALA A N 1
ATOM 1526 C CA . ALA A 1 195 ? -2.867 -7.204 14.789 1.00 76.62 195 ALA A CA 1
ATOM 1527 C C . ALA A 1 195 ? -4.232 -7.911 14.803 1.00 76.62 195 ALA A C 1
ATOM 1529 O O . ALA A 1 195 ? -4.736 -8.261 13.736 1.00 76.62 195 ALA A O 1
ATOM 1530 N N . GLY A 1 196 ? -4.839 -8.070 15.983 1.00 77.12 196 GLY A N 1
ATOM 1531 C CA . GLY A 1 196 ? -6.158 -8.674 16.158 1.00 77.12 196 GLY A CA 1
ATOM 1532 C C . GLY A 1 196 ? -7.250 -7.913 15.409 1.00 77.12 196 GLY A C 1
ATOM 1533 O O . GLY A 1 196 ? -8.005 -8.516 14.648 1.00 77.12 196 GLY A O 1
ATOM 1534 N N . GLU A 1 197 ? -7.284 -6.584 15.527 1.00 80.56 197 GLU A N 1
ATOM 1535 C CA . GLU A 1 197 ? -8.277 -5.785 14.802 1.00 80.56 197 GLU A CA 1
ATOM 1536 C C . GLU A 1 197 ? -8.076 -5.829 13.289 1.00 80.56 197 GLU A C 1
ATOM 1538 O O . GLU A 1 197 ? -9.034 -6.021 12.544 1.00 80.56 197 GLU A O 1
ATOM 1543 N N . LEU A 1 198 ? -6.833 -5.722 12.809 1.00 78.25 198 LEU A N 1
ATOM 1544 C CA . LEU A 1 198 ? -6.550 -5.822 11.375 1.00 78.25 198 LEU A CA 1
ATOM 1545 C C . LEU A 1 198 ? -6.863 -7.208 10.797 1.00 78.25 198 LEU A C 1
ATOM 1547 O O . LEU A 1 198 ? -7.146 -7.308 9.598 1.00 78.25 198 LEU A O 1
ATOM 1551 N N . ALA A 1 199 ? -6.794 -8.262 11.611 1.00 79.88 199 ALA A N 1
ATOM 1552 C CA . ALA A 1 199 ? -7.211 -9.604 11.228 1.00 79.88 199 ALA A CA 1
ATOM 1553 C C . ALA A 1 199 ? -8.743 -9.732 11.157 1.00 79.88 199 ALA A C 1
ATOM 1555 O O . ALA A 1 199 ? -9.239 -10.355 10.223 1.00 79.88 199 ALA A O 1
ATOM 1556 N N . ALA A 1 200 ? -9.480 -9.100 12.077 1.00 79.94 200 ALA A N 1
ATOM 1557 C CA . ALA A 1 200 ? -10.942 -9.179 12.171 1.00 79.94 200 ALA A CA 1
ATOM 1558 C C . ALA A 1 200 ? -11.704 -8.460 11.037 1.00 79.94 200 ALA A C 1
ATOM 1560 O O . ALA A 1 200 ? -12.875 -8.747 10.801 1.00 79.94 200 ALA A O 1
ATOM 1561 N N . LEU A 1 201 ? -11.060 -7.550 10.295 1.00 74.00 201 LEU A N 1
ATOM 1562 C CA . LEU A 1 201 ? -11.683 -6.829 9.171 1.00 74.00 201 LEU A CA 1
ATOM 1563 C C . LEU A 1 201 ? -11.941 -7.696 7.915 1.00 74.00 201 LEU A C 1
ATOM 1565 O O . LEU A 1 201 ? -12.365 -7.163 6.873 1.00 74.00 201 LEU A O 1
ATOM 1569 N N . HIS A 1 202 ? -11.596 -8.988 7.933 1.00 58.97 202 HIS A N 1
ATOM 1570 C CA . HIS A 1 202 ? -11.434 -9.840 6.745 1.00 58.97 202 HIS A CA 1
ATOM 1571 C C . HIS A 1 202 ? -11.965 -11.257 6.905 1.00 58.97 202 HIS A C 1
ATOM 1573 O O . HIS A 1 202 ? -12.140 -11.869 5.820 1.00 58.97 202 HIS A O 1
#

Foldseek 3Di:
DDDPPDPQADDPLLVCLLLVLLVVDPDLLSLLLSLLLLLCLLQVEDLQQLQQDFLLQLVVCLVVQKRWRALVSDPNSDIAITGHAPSNNVSSVSLVVSCVVVVQDNDRNQGSAQDPDDRTQDQVNSQVVQLVSSVSSVPVCSVVDHSNNSSVNNLVLLVVQPPDPCSVLLSCRSNVPPDDPDDDDDDRDDNVSNNVSSNVSD